Protein AF-A0A8C7YGX1-F1 (afdb_monomer_lite)

Foldseek 3Di:
DPDDDPPDFDPPDDPDDWDFDAQPFDCQQAVAADDVQLLVLLLVQQFCWAPPQAQQTASHSLNSQQFQADSVHRGGNDSHGYHLQNRLRRRPTLSVDLLRNVVDPVVLVSLVVSVLSVLSSCVVNVDDLVSQAQDNHPPQQHQQRFQPPDPPTDGLSVLSDHVVVVPDDDPVPDDPVPPDPDDDPPPCPVVVSVVVCVVPVPDGSVRVSSRSCNNGHD

Secondary structure (DSSP, 8-state):
-PPPPTT---------PPP--TT-S-TTT-SSSPPHHHHHHHHH---S--TT-STT-TT-HHHHHHTSS-TTT--SS-SS--HHHHHHHHT-SGGGSTTTGGGSTHHHHHHHHHHHHHHHHHHHH---GGGS--SSSSTT-STTSB-TT-SS--BGGGGSS-TTTTT---GGGS-GGG--SS---TTHHHHHHHHHHHHS--S-HHHHHHHHHHTT--

Radius of gyration: 17.6 Å; chains: 1; bounding box: 39×43×52 Å

Structure (mmCIF, N/CA/C/O backbone):
data_AF-A0A8C7YGX1-F1
#
_entry.id   AF-A0A8C7YGX1-F1
#
loop_
_atom_site.group_PDB
_atom_site.id
_atom_site.type_symbol
_atom_site.label_atom_id
_atom_site.label_alt_id
_atom_site.label_comp_id
_atom_site.label_asym_id
_atom_site.label_entity_id
_atom_site.label_seq_id
_atom_site.pdbx_PDB_ins_code
_atom_site.Cartn_x
_atom_site.Cartn_y
_atom_site.Cartn_z
_atom_site.occupancy
_atom_site.B_iso_or_equiv
_atom_site.auth_seq_id
_atom_site.auth_comp_id
_atom_site.auth_asym_id
_atom_site.auth_atom_id
_atom_site.pdbx_PDB_model_num
ATOM 1 N N . MET A 1 1 ? 9.086 -0.817 -21.446 1.00 53.34 1 MET A N 1
ATOM 2 C CA . MET A 1 1 ? 7.735 -1.326 -21.735 1.00 53.34 1 MET A CA 1
ATOM 3 C C . MET A 1 1 ? 7.185 -0.615 -22.951 1.00 53.34 1 MET A C 1
ATOM 5 O O . MET A 1 1 ? 7.053 0.605 -22.942 1.00 53.34 1 MET A O 1
ATOM 9 N N . THR A 1 2 ? 6.952 -1.366 -24.021 1.00 52.94 2 THR A N 1
ATOM 10 C CA . THR A 1 2 ? 6.188 -0.917 -25.187 1.00 52.94 2 THR A CA 1
ATOM 11 C C . THR A 1 2 ? 4.738 -0.708 -24.775 1.00 52.94 2 THR A C 1
ATOM 13 O O . THR A 1 2 ? 4.095 -1.628 -24.287 1.00 52.94 2 THR A O 1
ATOM 16 N N . GLN A 1 3 ? 4.225 0.507 -24.940 1.00 56.53 3 GLN A N 1
ATOM 17 C CA . GLN A 1 3 ? 2.840 0.815 -24.605 1.00 56.53 3 GLN A CA 1
ATOM 18 C C . GLN A 1 3 ? 1.916 0.161 -25.641 1.00 56.53 3 GLN A C 1
ATOM 20 O O . GLN A 1 3 ? 2.018 0.452 -26.834 1.00 56.53 3 GLN A O 1
ATOM 25 N N . LEU A 1 4 ? 1.052 -0.751 -25.192 1.00 61.22 4 LEU A N 1
ATOM 26 C CA . LEU A 1 4 ? 0.083 -1.414 -26.063 1.00 61.22 4 LEU A CA 1
ATOM 27 C C . LEU A 1 4 ? -0.968 -0.413 -26.579 1.00 61.22 4 LEU A C 1
ATOM 29 O O . LEU A 1 4 ? -1.259 0.580 -25.902 1.00 61.22 4 LEU A O 1
ATOM 33 N N . PRO A 1 5 ? -1.555 -0.649 -27.767 1.00 72.00 5 PRO A N 1
ATOM 34 C CA . PRO A 1 5 ? -2.653 0.166 -28.275 1.00 72.00 5 PRO A CA 1
ATOM 35 C C . PRO A 1 5 ? -3.845 0.201 -27.308 1.00 72.00 5 PRO A C 1
ATOM 37 O O . PRO A 1 5 ? -4.111 -0.758 -26.582 1.00 72.00 5 PRO A O 1
ATOM 40 N N . ILE A 1 6 ? -4.605 1.298 -27.335 1.00 69.75 6 ILE A N 1
ATOM 41 C CA . ILE A 1 6 ? -5.824 1.447 -26.528 1.00 69.75 6 ILE A CA 1
ATOM 42 C C . ILE A 1 6 ? -6.795 0.301 -26.847 1.00 69.75 6 ILE A C 1
ATOM 44 O O . ILE A 1 6 ? -7.091 0.037 -28.011 1.00 69.75 6 ILE A O 1
ATOM 48 N N . GLY A 1 7 ? -7.307 -0.355 -25.803 1.00 76.44 7 GLY A N 1
ATOM 49 C CA . GLY A 1 7 ? -8.249 -1.471 -25.925 1.00 76.44 7 GLY A CA 1
ATOM 50 C C . GLY A 1 7 ? -7.599 -2.846 -26.105 1.00 76.44 7 GLY A C 1
ATOM 51 O O . GLY A 1 7 ? -8.321 -3.828 -26.249 1.00 76.44 7 GLY A O 1
ATOM 52 N N . VAL A 1 8 ? -6.266 -2.936 -26.072 1.00 81.06 8 VAL A N 1
ATOM 53 C CA . VAL A 1 8 ? -5.529 -4.204 -26.130 1.00 81.06 8 VAL A CA 1
ATOM 54 C C . VAL A 1 8 ? -5.010 -4.557 -24.735 1.00 81.06 8 VAL A C 1
ATOM 56 O O . VAL A 1 8 ? -4.381 -3.739 -24.067 1.00 81.06 8 VAL A O 1
ATOM 59 N N . LEU A 1 9 ? -5.317 -5.773 -24.282 1.00 81.69 9 LEU A N 1
ATOM 60 C CA . LEU A 1 9 ? -4.805 -6.339 -23.030 1.00 81.69 9 LEU A CA 1
ATOM 61 C C . LEU A 1 9 ? -3.368 -6.838 -23.235 1.00 81.69 9 LEU A C 1
ATOM 63 O O . LEU A 1 9 ? -2.994 -7.116 -24.374 1.00 81.69 9 LEU A O 1
ATOM 67 N N . CYS A 1 10 ? -2.584 -6.978 -22.158 1.00 79.50 10 CYS A N 1
ATOM 68 C CA . CYS A 1 10 ? -1.254 -7.575 -22.285 1.00 79.50 10 CYS A CA 1
ATOM 69 C C . CYS A 1 10 ? -1.339 -8.951 -22.946 1.00 79.50 10 CYS A C 1
ATOM 71 O O . CYS A 1 10 ? -2.159 -9.787 -22.565 1.00 79.50 10 CYS A O 1
ATOM 73 N N . ASP A 1 11 ? -0.515 -9.136 -23.974 1.00 82.44 11 ASP A N 1
ATOM 74 C CA . ASP A 1 11 ? -0.496 -10.302 -24.845 1.00 82.44 11 ASP A CA 1
ATOM 75 C C . ASP A 1 11 ? 0.626 -11.281 -24.492 1.00 82.44 11 ASP A C 1
ATOM 77 O O . ASP A 1 11 ? 0.952 -12.142 -25.313 1.00 82.44 11 ASP A O 1
ATOM 81 N N . ALA A 1 12 ? 1.188 -11.161 -23.281 1.00 82.06 12 ALA A N 1
ATOM 82 C CA . ALA A 1 12 ? 2.183 -12.078 -22.734 1.00 82.06 12 ALA A CA 1
ATOM 83 C C . ALA A 1 12 ? 3.528 -12.081 -23.493 1.00 82.06 12 ALA A C 1
ATOM 85 O O . ALA A 1 12 ? 4.371 -12.954 -23.282 1.00 82.06 12 ALA A O 1
ATOM 86 N N . ARG A 1 13 ? 3.753 -11.126 -24.404 1.00 85.69 13 ARG A N 1
ATOM 87 C CA . ARG A 1 13 ? 5.015 -11.030 -25.144 1.00 85.69 13 ARG A CA 1
ATOM 88 C C . ARG A 1 13 ? 6.124 -10.453 -24.277 1.00 85.69 13 ARG A C 1
ATOM 90 O O . ARG A 1 13 ? 5.889 -9.663 -23.372 1.00 85.69 13 ARG A O 1
ATOM 97 N N . GLU A 1 14 ? 7.356 -10.840 -24.594 1.00 85.56 14 GLU A N 1
ATOM 98 C CA . GLU A 1 14 ? 8.536 -10.370 -23.874 1.00 85.56 14 GLU A CA 1
ATOM 99 C C . GLU A 1 14 ? 8.664 -8.838 -23.952 1.00 85.56 14 GLU A C 1
ATOM 101 O O . GLU A 1 14 ? 8.736 -8.253 -25.034 1.00 85.56 14 GLU A O 1
ATOM 106 N N . GLU A 1 15 ? 8.729 -8.188 -22.789 1.00 83.12 15 GLU A N 1
ATOM 107 C CA . GLU A 1 15 ? 8.771 -6.724 -22.665 1.00 83.12 15 GLU A CA 1
ATOM 108 C C . GLU A 1 15 ? 10.198 -6.148 -22.567 1.00 83.12 15 GLU A C 1
ATOM 110 O O . GLU A 1 15 ? 10.389 -4.933 -22.408 1.00 83.12 15 GLU A O 1
ATOM 115 N N . GLY A 1 16 ? 11.204 -7.022 -22.664 1.00 89.25 16 GLY A N 1
ATOM 116 C CA . GLY A 1 16 ? 12.619 -6.721 -22.475 1.00 89.25 16 GLY A CA 1
ATOM 117 C C . GLY A 1 16 ? 13.109 -6.915 -21.032 1.00 89.25 16 GLY A C 1
ATOM 118 O O . GLY A 1 16 ? 12.368 -7.366 -20.158 1.00 89.25 16 GLY A O 1
ATOM 119 N N . PRO A 1 17 ? 14.387 -6.594 -20.756 1.00 94.25 17 PRO A N 1
ATOM 120 C CA . PRO A 1 17 ? 14.997 -6.864 -19.460 1.00 94.25 17 PRO A CA 1
ATOM 121 C C . PRO A 1 17 ? 14.510 -5.906 -18.367 1.00 94.25 17 PRO A C 1
ATOM 123 O O . PRO A 1 17 ? 14.282 -4.716 -18.614 1.00 94.25 17 PRO A O 1
ATOM 126 N N . VAL A 1 18 ? 14.465 -6.411 -17.129 1.00 94.69 18 VAL A N 1
ATOM 127 C CA . VAL A 1 18 ? 14.215 -5.619 -15.915 1.00 94.69 18 VAL A CA 1
ATOM 128 C C . VAL A 1 18 ? 15.212 -4.464 -15.818 1.00 94.69 18 VAL A C 1
ATOM 130 O O . VAL A 1 18 ? 16.425 -4.659 -15.903 1.00 94.69 18 VAL A O 1
ATOM 133 N N . GLN A 1 19 ? 14.694 -3.256 -15.604 1.00 96.00 19 GLN A N 1
ATOM 134 C CA . GLN A 1 19 ? 15.489 -2.040 -15.441 1.00 96.00 19 GLN A CA 1
ATOM 135 C C . GLN A 1 19 ? 15.585 -1.674 -13.962 1.00 96.00 19 GLN A C 1
ATOM 137 O O . GLN A 1 19 ? 14.576 -1.694 -13.256 1.00 96.00 19 GLN A O 1
ATOM 142 N N . ARG A 1 20 ? 16.777 -1.294 -13.493 1.00 96.44 20 ARG A N 1
ATOM 143 C CA . ARG A 1 20 ? 17.017 -0.830 -12.117 1.00 96.44 20 ARG A CA 1
ATOM 144 C C . ARG A 1 20 ? 18.095 0.245 -12.102 1.00 96.44 20 ARG A C 1
ATOM 146 O O . ARG A 1 20 ? 19.144 0.067 -12.718 1.00 96.44 20 ARG A O 1
ATOM 153 N N . ASN A 1 21 ? 17.879 1.308 -11.336 1.00 97.62 21 ASN A N 1
ATOM 154 C CA . ASN A 1 21 ? 18.909 2.301 -11.035 1.00 97.62 21 ASN A CA 1
ATOM 155 C C . ASN A 1 21 ? 18.713 2.900 -9.625 1.00 97.62 21 ASN A C 1
ATOM 157 O O . ASN A 1 21 ? 18.440 4.101 -9.486 1.00 97.62 21 ASN A O 1
ATOM 161 N N . PRO A 1 22 ? 18.793 2.068 -8.566 1.00 97.00 22 PRO A N 1
ATOM 162 C CA . PRO A 1 22 ? 18.376 2.464 -7.229 1.00 97.00 22 PRO A CA 1
ATOM 163 C C . PRO A 1 22 ? 19.179 3.656 -6.707 1.00 97.00 22 PRO A C 1
ATOM 165 O O . PRO A 1 22 ? 20.401 3.707 -6.830 1.00 97.00 22 PRO A O 1
ATOM 168 N N . GLY A 1 23 ? 18.491 4.625 -6.107 1.00 95.81 23 GLY A N 1
ATOM 169 C CA . GLY A 1 23 ? 19.123 5.835 -5.569 1.00 95.81 23 GLY A CA 1
ATOM 170 C C . GLY A 1 23 ? 19.311 6.975 -6.576 1.00 95.81 23 GLY A C 1
ATOM 171 O O . GLY A 1 23 ? 19.536 8.108 -6.145 1.00 95.81 23 GLY A O 1
ATOM 172 N N . ASN A 1 24 ? 19.119 6.722 -7.877 1.00 97.44 24 ASN A N 1
ATOM 173 C CA . ASN A 1 24 ? 19.088 7.749 -8.928 1.00 97.44 24 ASN A CA 1
ATOM 174 C C . ASN A 1 24 ? 17.652 8.170 -9.309 1.00 97.44 24 ASN A C 1
ATOM 176 O O . ASN A 1 24 ? 17.349 8.460 -10.462 1.00 97.44 24 ASN A O 1
ATOM 180 N N . HIS A 1 25 ? 16.739 8.143 -8.344 1.00 96.31 25 HIS A N 1
ATOM 181 C CA . HIS A 1 25 ? 15.335 8.506 -8.520 1.00 96.31 25 HIS A CA 1
ATOM 182 C C . HIS A 1 25 ? 15.123 10.026 -8.535 1.00 96.31 25 HIS A C 1
ATOM 184 O O . HIS A 1 25 ? 15.989 10.804 -8.125 1.00 96.31 25 HIS A O 1
ATOM 190 N N . ASN A 1 26 ? 13.931 10.464 -8.953 1.00 95.62 26 ASN A N 1
ATOM 191 C CA . ASN A 1 26 ? 13.541 11.869 -8.865 1.00 95.62 26 ASN A CA 1
ATOM 192 C C . ASN A 1 26 ? 13.390 12.302 -7.396 1.00 95.62 26 ASN A C 1
ATOM 194 O O . ASN A 1 26 ? 12.368 12.040 -6.757 1.00 95.62 26 ASN A O 1
ATOM 198 N N . ARG A 1 27 ? 14.397 13.021 -6.886 1.00 96.19 27 ARG A N 1
ATOM 199 C CA . ARG A 1 27 ? 14.446 13.478 -5.490 1.00 96.19 27 ARG A CA 1
ATOM 200 C C . ARG A 1 27 ? 13.392 14.520 -5.111 1.00 96.19 27 ARG A C 1
ATOM 202 O O . ARG A 1 27 ? 13.168 14.758 -3.927 1.00 96.19 27 ARG A O 1
ATOM 209 N N . ASN A 1 28 ? 12.731 15.126 -6.099 1.00 95.88 28 ASN A N 1
ATOM 210 C CA . ASN A 1 28 ? 11.608 16.027 -5.849 1.00 95.88 28 ASN A CA 1
ATOM 211 C C . ASN A 1 28 ? 10.337 15.254 -5.479 1.00 95.88 28 ASN A C 1
ATOM 213 O O . ASN A 1 28 ? 9.539 15.764 -4.698 1.00 95.88 28 ASN A O 1
ATOM 217 N N . LEU A 1 29 ? 10.173 14.033 -6.006 1.00 94.44 29 LEU A N 1
ATOM 218 C CA . LEU A 1 29 ? 9.045 13.153 -5.686 1.00 94.44 29 LEU A CA 1
ATOM 219 C C . LEU A 1 29 ? 9.303 12.344 -4.415 1.00 94.44 29 LEU A C 1
ATOM 221 O O . LEU A 1 29 ? 8.412 12.219 -3.583 1.00 94.44 29 LEU A O 1
ATOM 225 N N . VAL A 1 30 ? 10.519 11.817 -4.254 1.00 96.25 30 VAL A N 1
ATOM 226 C CA . VAL A 1 30 ? 10.915 10.988 -3.108 1.00 96.25 30 VAL A CA 1
ATOM 227 C C . VAL A 1 30 ? 12.247 11.480 -2.584 1.00 96.25 30 VAL A C 1
ATOM 229 O O . VAL A 1 30 ? 13.242 11.424 -3.290 1.00 96.25 30 VAL A O 1
ATOM 232 N N . ALA A 1 31 ? 12.296 11.952 -1.342 1.00 93.69 31 ALA A N 1
ATOM 233 C CA . ALA A 1 31 ? 13.540 12.488 -0.791 1.00 93.69 31 ALA A CA 1
ATOM 234 C C . ALA A 1 31 ? 14.573 11.386 -0.479 1.00 93.69 31 ALA A C 1
ATOM 236 O O . ALA A 1 31 ? 15.776 11.582 -0.658 1.00 93.69 31 ALA A O 1
ATOM 237 N N . ARG A 1 32 ? 14.093 10.252 0.043 1.00 94.56 32 ARG A N 1
ATOM 238 C CA . ARG A 1 32 ? 14.862 9.074 0.467 1.00 94.56 32 ARG A CA 1
ATOM 239 C C . ARG A 1 32 ? 13.906 7.903 0.708 1.00 94.56 32 ARG A C 1
ATOM 241 O O . ARG A 1 32 ? 12.694 8.098 0.745 1.00 94.56 32 ARG A O 1
ATOM 248 N N . ILE A 1 33 ? 14.456 6.712 0.934 1.00 95.00 33 ILE A N 1
ATOM 249 C CA . ILE A 1 33 ? 13.677 5.588 1.465 1.00 95.00 33 ILE A CA 1
ATOM 250 C C . ILE A 1 33 ? 13.131 5.900 2.878 1.00 95.00 33 ILE A C 1
ATOM 252 O O . ILE A 1 33 ? 13.723 6.734 3.585 1.00 95.00 33 ILE A O 1
ATOM 256 N N . PRO A 1 34 ? 12.025 5.251 3.295 1.00 95.50 34 PRO A N 1
ATOM 257 C CA . PRO A 1 34 ? 11.412 5.483 4.601 1.00 95.50 34 PRO A CA 1
ATOM 258 C C . PRO A 1 34 ? 12.348 5.155 5.771 1.00 95.50 34 PRO A C 1
ATOM 260 O O . PRO A 1 34 ? 13.174 4.245 5.699 1.00 95.50 34 PRO A O 1
ATOM 263 N N . THR A 1 35 ? 12.205 5.895 6.865 1.00 97.69 35 THR A N 1
ATOM 264 C CA . THR A 1 35 ? 12.869 5.641 8.153 1.00 97.69 35 THR A CA 1
ATOM 265 C C . THR A 1 35 ? 11.974 4.832 9.084 1.00 97.69 35 THR A C 1
ATOM 267 O O . THR A 1 35 ? 10.752 4.847 8.958 1.00 97.69 35 THR A O 1
ATOM 270 N N . SER A 1 36 ? 12.566 4.211 10.105 1.00 97.00 36 SER A N 1
ATOM 271 C CA . SER A 1 36 ? 11.804 3.540 11.164 1.00 97.00 36 SER A CA 1
ATOM 272 C C . SER A 1 36 ? 10.845 4.479 11.906 1.00 97.00 36 SER A C 1
ATOM 274 O O . SER A 1 36 ? 9.793 4.036 12.343 1.00 97.00 36 SER A O 1
ATOM 276 N N . ALA A 1 37 ? 11.164 5.774 12.021 1.00 98.25 37 ALA A N 1
ATOM 277 C CA . ALA A 1 37 ? 10.267 6.750 12.643 1.00 98.25 37 ALA A CA 1
ATOM 278 C C . ALA A 1 37 ? 9.003 7.001 11.803 1.00 98.25 37 ALA A C 1
ATOM 280 O O . ALA A 1 37 ? 7.917 7.123 12.357 1.00 98.25 37 ALA A O 1
ATOM 281 N N . GLU A 1 38 ? 9.131 7.025 10.474 1.00 98.25 38 GLU A N 1
ATOM 282 C CA . GLU A 1 38 ? 7.989 7.144 9.553 1.00 98.25 38 GLU A CA 1
ATOM 283 C C . GLU A 1 38 ? 7.126 5.871 9.572 1.00 98.25 38 GLU A C 1
ATOM 285 O O . GLU A 1 38 ? 5.898 5.954 9.542 1.00 98.25 38 GLU A O 1
ATOM 290 N N . VAL A 1 39 ? 7.752 4.693 9.711 1.00 97.75 39 VAL A N 1
ATOM 291 C CA . VAL A 1 39 ? 7.035 3.426 9.940 1.00 97.75 39 VAL A CA 1
ATOM 292 C C . VAL A 1 39 ? 6.260 3.468 11.258 1.00 97.75 39 VAL A C 1
ATOM 294 O O . VAL A 1 39 ? 5.067 3.176 11.264 1.00 97.75 39 VAL A O 1
ATOM 297 N N . GLU A 1 40 ? 6.891 3.882 12.360 1.00 98.38 40 GLU A N 1
ATOM 298 C CA . GLU A 1 40 ? 6.214 3.962 13.660 1.00 98.38 40 GLU A CA 1
ATOM 299 C C . GLU A 1 40 ? 5.095 5.003 13.695 1.00 98.38 40 GLU A C 1
ATOM 301 O O . GLU A 1 40 ? 4.036 4.734 14.264 1.00 98.38 40 GLU A O 1
ATOM 306 N N . PHE A 1 41 ? 5.281 6.162 13.055 1.00 98.62 41 PHE A N 1
ATOM 307 C CA . PHE A 1 41 ? 4.205 7.138 12.904 1.00 98.62 41 PHE A CA 1
ATOM 308 C C . PHE A 1 41 ? 3.022 6.530 12.153 1.00 98.62 41 PHE A C 1
ATOM 310 O O . PHE A 1 41 ? 1.891 6.605 12.628 1.00 98.62 41 PHE A O 1
ATOM 317 N N . THR A 1 42 ? 3.279 5.876 11.018 1.00 98.12 42 THR A N 1
ATOM 318 C CA . THR A 1 42 ? 2.229 5.232 10.221 1.00 98.12 42 THR A CA 1
ATOM 319 C C . THR A 1 42 ? 1.467 4.209 11.062 1.00 98.12 42 THR A C 1
ATOM 321 O O . THR A 1 42 ? 0.245 4.273 11.145 1.00 98.12 42 THR A O 1
ATOM 324 N N . LEU A 1 43 ? 2.177 3.336 11.784 1.00 98.31 43 LEU A N 1
ATOM 325 C CA . LEU A 1 43 ? 1.579 2.349 12.690 1.00 98.31 43 LEU A CA 1
ATOM 326 C C . LEU A 1 43 ? 0.775 2.971 13.842 1.00 98.31 43 LEU A C 1
ATOM 328 O O . LEU A 1 43 ? -0.045 2.283 14.447 1.00 98.31 43 LEU A O 1
ATOM 332 N N . SER A 1 44 ? 1.010 4.237 14.194 1.00 98.38 44 SER A N 1
ATOM 333 C CA . SER A 1 44 ? 0.272 4.921 15.262 1.00 98.38 44 SER A CA 1
ATOM 334 C C . SER A 1 44 ? -1.130 5.385 14.848 1.00 98.38 44 SER A C 1
ATOM 336 O O . SER A 1 44 ? -1.958 5.642 15.721 1.00 98.38 44 SER A O 1
ATOM 338 N N . LEU A 1 45 ? -1.418 5.465 13.543 1.00 98.06 45 LEU A N 1
ATOM 339 C CA . LEU A 1 45 ? -2.714 5.905 13.025 1.00 98.06 45 LEU A CA 1
ATOM 340 C C . LEU A 1 45 ? -3.799 4.861 13.352 1.00 98.06 45 LEU A C 1
ATOM 342 O O . LEU A 1 45 ? -3.660 3.717 12.931 1.00 98.06 45 LEU A O 1
ATOM 346 N N . PRO A 1 46 ? -4.874 5.209 14.085 1.00 96.88 46 PRO A N 1
ATOM 347 C CA . PRO A 1 46 ? -5.831 4.220 14.598 1.00 96.88 46 PRO A CA 1
ATOM 348 C C . PRO A 1 46 ? -6.923 3.821 13.600 1.00 96.88 46 PRO A C 1
ATOM 350 O O . PRO A 1 46 ? -7.579 2.798 13.775 1.00 96.88 46 PRO A O 1
ATOM 353 N N . ASN A 1 47 ? -7.156 4.631 12.567 1.00 96.00 47 ASN A N 1
ATOM 354 C CA . ASN A 1 47 ? -8.173 4.355 11.559 1.00 96.00 47 ASN A CA 1
ATOM 355 C C . ASN A 1 47 ? -7.517 3.678 10.361 1.00 96.00 47 ASN A C 1
ATOM 357 O O . ASN A 1 47 ? -6.554 4.225 9.818 1.00 96.00 47 ASN A O 1
ATOM 361 N N . TYR A 1 48 ? -8.059 2.529 9.940 1.00 93.94 48 TYR A N 1
ATOM 362 C CA . TYR A 1 48 ? -7.607 1.848 8.724 1.00 93.94 48 TYR A CA 1
ATOM 363 C C . TYR A 1 48 ? -7.632 2.812 7.540 1.00 93.94 48 TYR A C 1
ATOM 365 O O . TYR A 1 48 ? -6.612 3.028 6.893 1.00 93.94 48 TYR A O 1
ATOM 373 N N . ASP A 1 49 ? -8.778 3.454 7.327 1.00 93.62 49 ASP A N 1
ATOM 374 C CA . ASP A 1 49 ? -8.948 4.513 6.349 1.00 93.62 49 ASP A CA 1
ATOM 375 C C . ASP A 1 49 ? -9.885 5.605 6.880 1.00 93.62 49 ASP A C 1
ATOM 377 O O . ASP A 1 49 ? -10.516 5.452 7.929 1.00 93.62 49 ASP A O 1
ATOM 381 N N . THR A 1 50 ? -9.968 6.721 6.166 1.00 92.75 50 THR A N 1
ATOM 382 C CA . THR A 1 50 ? -10.857 7.842 6.464 1.00 92.75 50 THR A CA 1
ATOM 383 C C . THR A 1 50 ? -11.466 8.382 5.177 1.00 92.75 50 THR A C 1
ATOM 385 O O . THR A 1 50 ? -10.922 8.204 4.091 1.00 92.75 50 THR A O 1
ATOM 388 N N . GLU A 1 51 ? -12.614 9.047 5.281 1.00 91.12 51 GLU A N 1
ATOM 389 C CA . GLU A 1 51 ? -13.252 9.701 4.135 1.00 91.12 51 GLU A CA 1
ATOM 390 C C . GLU A 1 51 ? -12.295 10.716 3.464 1.00 91.12 51 GLU A C 1
ATOM 392 O O . GLU A 1 51 ? -11.597 11.456 4.169 1.00 91.12 51 GLU A O 1
ATOM 397 N N . PRO A 1 52 ? -12.259 10.793 2.118 1.00 91.12 52 PRO A N 1
ATOM 398 C CA . PRO A 1 52 ? -13.131 10.102 1.158 1.00 91.12 52 PRO A CA 1
ATOM 399 C C . PRO A 1 52 ? -12.577 8.750 0.653 1.00 91.12 52 PRO A C 1
ATOM 401 O O . PRO A 1 52 ? -12.949 8.299 -0.427 1.00 91.12 52 PRO A O 1
ATOM 404 N N . MET A 1 53 ? -11.669 8.112 1.405 1.00 86.88 53 MET A N 1
ATOM 405 C CA . MET A 1 53 ? -11.056 6.810 1.082 1.00 86.88 53 MET A CA 1
ATOM 406 C C . MET A 1 53 ? -10.279 6.828 -0.240 1.00 86.88 53 MET A C 1
ATOM 408 O O . MET A 1 53 ? -10.259 5.863 -0.999 1.00 86.88 53 MET A O 1
ATOM 412 N N . ASP A 1 54 ? -9.640 7.962 -0.519 1.00 85.12 54 ASP A N 1
ATOM 413 C CA . ASP A 1 54 ? -8.720 8.142 -1.634 1.00 85.12 54 ASP A CA 1
ATOM 414 C C . ASP A 1 54 ? -7.395 8.746 -1.138 1.00 85.12 54 ASP A C 1
ATOM 416 O O . ASP A 1 54 ? -7.139 8.859 0.068 1.00 85.12 54 ASP A O 1
ATOM 420 N N . ARG A 1 55 ? -6.538 9.169 -2.071 1.00 88.19 55 ARG A N 1
ATOM 421 C CA . ARG A 1 55 ? -5.244 9.798 -1.768 1.00 88.19 55 ARG A CA 1
ATOM 422 C C . ARG A 1 55 ? -5.322 11.066 -0.905 1.00 88.19 55 ARG A C 1
ATOM 424 O O . ARG A 1 55 ? -4.304 11.514 -0.376 1.00 88.19 55 ARG A O 1
ATOM 431 N N . THR A 1 56 ? -6.492 11.690 -0.797 1.00 91.56 56 THR A N 1
ATOM 432 C CA . THR A 1 56 ? -6.734 12.916 -0.024 1.00 91.56 56 THR A CA 1
ATOM 433 C C . THR A 1 56 ? -7.122 12.641 1.431 1.00 91.56 56 THR A C 1
ATOM 435 O O . THR A 1 56 ? -7.124 13.574 2.234 1.00 91.56 56 THR A O 1
ATOM 438 N N . ALA A 1 57 ? -7.380 11.377 1.785 1.00 88.75 57 ALA A N 1
ATOM 439 C CA . ALA A 1 57 ? -7.768 10.950 3.124 1.00 88.75 57 ALA A CA 1
ATOM 440 C C . ALA A 1 57 ? -6.723 11.344 4.186 1.00 88.75 57 ALA A C 1
ATOM 442 O O . ALA A 1 57 ? -5.539 11.003 4.083 1.00 88.75 57 ALA A O 1
ATOM 443 N N . ASN A 1 58 ? -7.172 12.061 5.219 1.00 98.06 58 ASN A N 1
ATOM 444 C CA . ASN A 1 58 ? -6.341 12.512 6.338 1.00 98.06 58 ASN A CA 1
ATOM 445 C C . ASN A 1 58 ? -6.413 11.525 7.502 1.00 98.06 58 ASN A C 1
ATOM 447 O O . ASN A 1 58 ? -7.483 11.014 7.817 1.00 98.06 58 ASN A O 1
ATOM 451 N N . MET A 1 59 ? -5.306 11.332 8.213 1.00 97.88 59 MET A N 1
ATOM 452 C CA . MET A 1 59 ? -5.200 10.422 9.358 1.00 97.88 59 MET A CA 1
ATOM 453 C C . MET A 1 59 ? -5.619 8.981 9.012 1.00 97.88 59 MET A C 1
ATOM 455 O O . MET A 1 59 ? -6.179 8.275 9.851 1.00 97.88 59 MET A O 1
ATOM 459 N N . SER A 1 60 ? -5.359 8.569 7.768 1.00 95.94 60 SER A N 1
ATOM 460 C CA . SER A 1 60 ? -5.652 7.242 7.227 1.00 95.94 60 SER A CA 1
ATOM 461 C C . SER A 1 60 ? -4.386 6.392 7.237 1.00 95.94 60 SER A C 1
ATOM 463 O O . SER A 1 60 ? -3.407 6.729 6.568 1.00 95.94 60 SER A O 1
ATOM 465 N N . PHE A 1 61 ? -4.399 5.289 7.992 1.00 96.81 61 PHE A N 1
ATOM 466 C CA . PHE A 1 61 ? -3.292 4.333 8.011 1.00 96.81 61 PHE A CA 1
ATOM 467 C C . PHE A 1 61 ? -2.978 3.826 6.599 1.00 96.81 61 PHE A C 1
ATOM 469 O O . PHE A 1 61 ? -1.822 3.860 6.173 1.00 96.81 61 PHE A O 1
ATOM 476 N N . ARG A 1 62 ? -4.017 3.419 5.862 1.00 95.50 62 ARG A N 1
ATOM 477 C CA . ARG A 1 62 ? -3.945 2.930 4.487 1.00 95.50 62 ARG A CA 1
ATOM 478 C C . ARG A 1 62 ? -3.297 3.983 3.589 1.00 95.50 62 ARG A C 1
ATOM 480 O O . ARG A 1 62 ? -2.277 3.708 2.973 1.00 95.50 62 ARG A O 1
ATOM 487 N N . ASN A 1 63 ? -3.770 5.227 3.615 1.00 93.88 63 ASN A N 1
ATOM 488 C CA . ASN A 1 63 ? -3.219 6.291 2.770 1.00 93.88 63 ASN A CA 1
ATOM 489 C C . ASN A 1 63 ? -1.767 6.659 3.092 1.00 93.88 63 ASN A C 1
ATOM 491 O O . ASN A 1 63 ? -0.963 6.946 2.200 1.00 93.88 63 ASN A O 1
ATOM 495 N N . THR A 1 64 ? -1.411 6.670 4.375 1.00 97.12 64 THR A N 1
ATOM 496 C CA . THR A 1 64 ? -0.042 6.967 4.795 1.00 97.12 64 THR A CA 1
ATOM 497 C C . THR A 1 64 ? 0.905 5.817 4.450 1.00 97.12 64 THR A C 1
ATOM 499 O O . THR A 1 64 ? 1.975 6.078 3.899 1.00 97.12 64 THR A O 1
ATOM 502 N N . LEU A 1 65 ? 0.520 4.557 4.693 1.00 97.06 65 LEU A N 1
ATOM 503 C CA . LEU A 1 65 ? 1.334 3.387 4.341 1.00 97.06 65 LEU A CA 1
ATOM 504 C C . LEU A 1 65 ? 1.510 3.246 2.823 1.00 97.06 65 LEU A C 1
ATOM 506 O O . LEU A 1 65 ? 2.597 2.890 2.366 1.00 97.06 65 LEU A O 1
ATOM 510 N N . GLU A 1 66 ? 0.489 3.608 2.050 1.00 91.31 66 GLU A N 1
ATOM 511 C CA . GLU A 1 66 ? 0.542 3.670 0.591 1.00 91.31 66 GLU A CA 1
ATOM 512 C C . GLU A 1 66 ? 1.654 4.579 0.071 1.00 91.31 66 GLU A C 1
ATOM 514 O O . GLU A 1 66 ? 2.336 4.276 -0.914 1.00 91.31 66 GLU A O 1
ATOM 519 N N . GLY A 1 67 ? 1.835 5.703 0.767 1.00 93.19 67 GLY A N 1
ATOM 520 C CA . GLY A 1 67 ? 2.781 6.747 0.421 1.00 93.19 67 GLY A CA 1
ATOM 521 C C . GLY A 1 67 ? 2.164 8.029 -0.129 1.00 93.19 67 GLY A C 1
ATOM 522 O O . GLY A 1 67 ? 2.930 8.895 -0.547 1.00 93.19 67 GLY A O 1
ATOM 523 N N . PHE A 1 68 ? 0.836 8.186 -0.129 1.00 92.38 68 PHE A N 1
ATOM 524 C CA . PHE A 1 68 ? 0.174 9.446 -0.508 1.00 92.38 68 PHE A CA 1
ATOM 525 C C . PHE A 1 68 ? -0.168 10.339 0.691 1.00 92.38 68 PHE A C 1
ATOM 527 O O . PHE A 1 68 ? -0.316 11.553 0.530 1.00 92.38 68 PHE A O 1
ATOM 534 N N . GLY A 1 69 ? -0.264 9.757 1.887 1.00 94.19 69 GLY A N 1
ATOM 535 C CA . GLY A 1 69 ? -0.273 10.490 3.148 1.00 94.19 69 GLY A CA 1
ATOM 536 C C . GLY A 1 69 ? 1.143 10.818 3.626 1.00 94.19 69 GLY A C 1
ATOM 537 O O . GLY A 1 69 ? 2.084 10.057 3.406 1.00 94.19 69 GLY A O 1
ATOM 538 N N . ASP A 1 70 ? 1.299 11.948 4.307 1.00 97.19 70 ASP A N 1
ATOM 539 C CA . ASP A 1 70 ? 2.555 12.355 4.933 1.00 97.19 70 ASP A CA 1
ATOM 540 C C . ASP A 1 70 ? 2.795 11.539 6.223 1.00 97.19 70 ASP A C 1
ATOM 542 O O . ASP A 1 70 ? 2.015 11.657 7.172 1.00 97.19 70 ASP A O 1
ATOM 546 N N . PRO A 1 71 ? 3.870 10.732 6.312 1.00 96.12 71 PRO A N 1
ATOM 547 C CA . PRO A 1 71 ? 4.167 9.897 7.475 1.00 96.12 71 PRO A CA 1
ATOM 548 C C . PRO A 1 71 ? 4.782 10.667 8.660 1.00 96.12 71 PRO A C 1
ATOM 550 O O . PRO A 1 71 ? 5.414 10.065 9.524 1.00 96.12 71 PRO A O 1
ATOM 553 N N . GLN A 1 72 ? 4.645 11.992 8.700 1.00 96.56 72 GLN A N 1
ATOM 554 C CA . GLN A 1 72 ? 4.980 12.835 9.854 1.00 96.56 72 GLN A CA 1
ATOM 555 C C . GLN A 1 72 ? 3.768 13.611 10.374 1.00 96.56 72 GLN A C 1
ATOM 557 O O . GLN A 1 72 ? 3.722 13.960 11.553 1.00 96.56 72 GLN A O 1
ATOM 562 N N . THR A 1 73 ? 2.799 13.904 9.503 1.00 97.69 73 THR A N 1
ATOM 563 C CA . THR A 1 73 ? 1.623 14.722 9.843 1.00 97.69 73 THR A CA 1
ATOM 564 C C . THR A 1 73 ? 0.302 13.970 9.715 1.00 97.69 73 THR A C 1
ATOM 566 O O . THR A 1 73 ? -0.688 14.384 10.310 1.00 97.69 73 THR A O 1
ATOM 569 N N . GLY A 1 74 ? 0.272 12.868 8.961 1.00 96.81 74 GLY A N 1
ATOM 570 C CA . GLY A 1 74 ? -0.933 12.103 8.647 1.00 96.81 74 GLY A CA 1
ATOM 571 C C . GLY A 1 74 ? -1.826 12.774 7.603 1.00 96.81 74 GLY A C 1
ATOM 572 O O . GLY A 1 74 ? -2.886 12.242 7.288 1.00 96.81 74 GLY A O 1
ATOM 573 N N . LEU A 1 75 ? -1.437 13.929 7.058 1.00 98.06 75 LEU A N 1
ATOM 574 C CA . LEU A 1 75 ? -2.231 14.623 6.047 1.00 98.06 75 LEU A CA 1
ATOM 575 C C . LEU A 1 75 ? -2.135 13.908 4.695 1.00 98.06 75 LEU A C 1
ATOM 577 O O . LEU A 1 75 ? -1.046 13.538 4.256 1.00 98.06 75 LEU A O 1
ATOM 581 N N . GLY A 1 76 ? -3.277 13.731 4.034 1.00 95.19 76 GLY A N 1
ATOM 582 C CA . GLY A 1 76 ? -3.363 13.232 2.666 1.00 95.19 76 GLY A CA 1
ATOM 583 C C . GLY A 1 76 ? -2.880 14.265 1.645 1.00 95.19 76 GLY A C 1
ATOM 584 O O . GLY A 1 76 ? -2.512 15.391 1.980 1.00 95.19 76 GLY A O 1
ATOM 585 N N . SER A 1 77 ? -2.917 13.900 0.362 1.00 92.38 77 SER A N 1
ATOM 586 C CA . SER A 1 77 ? -2.440 14.744 -0.747 1.00 92.38 77 SER A CA 1
ATOM 587 C C . SER A 1 77 ? -1.003 15.246 -0.566 1.00 92.38 77 SER A C 1
ATOM 589 O O . SER A 1 77 ? -0.684 16.382 -0.931 1.00 92.38 77 SER A O 1
ATOM 591 N N . SER A 1 78 ? -0.128 14.413 0.001 1.00 93.38 78 SER A N 1
ATOM 592 C CA . SER A 1 78 ? 1.273 14.770 0.187 1.00 93.38 78 SER A CA 1
ATOM 593 C C . SER A 1 78 ? 1.916 15.158 -1.148 1.00 93.38 78 SER A C 1
ATOM 595 O O . SER A 1 78 ? 1.753 14.494 -2.173 1.00 93.38 78 SER A O 1
ATOM 597 N N . SER A 1 79 ? 2.697 16.240 -1.128 1.00 92.94 79 SER A N 1
ATOM 598 C CA . SER A 1 79 ? 3.480 16.688 -2.290 1.00 92.94 79 SER A CA 1
ATOM 599 C C . SER A 1 79 ? 4.641 15.748 -2.636 1.00 92.94 79 SER A C 1
ATOM 601 O O . SER A 1 79 ? 5.225 15.852 -3.715 1.00 92.94 79 SER A O 1
ATOM 603 N N . ARG A 1 80 ? 4.983 14.837 -1.718 1.00 94.75 80 ARG A N 1
ATOM 604 C CA . ARG A 1 80 ? 6.028 13.823 -1.863 1.00 94.75 80 ARG A CA 1
ATOM 605 C C . ARG A 1 80 ? 5.480 12.442 -1.555 1.00 94.75 80 ARG A C 1
ATOM 607 O O . ARG A 1 80 ? 4.621 12.292 -0.692 1.00 94.75 80 ARG A O 1
ATOM 614 N N . LEU A 1 81 ? 6.042 11.441 -2.214 1.00 93.12 81 LEU A N 1
ATOM 615 C CA . LEU A 1 81 ? 5.691 10.049 -1.987 1.00 93.12 81 LEU A CA 1
ATOM 616 C C . LEU A 1 81 ? 6.502 9.482 -0.816 1.00 93.12 81 LEU A C 1
ATOM 618 O O . LEU A 1 81 ? 7.724 9.651 -0.750 1.00 93.12 81 LEU A O 1
ATOM 622 N N . GLY A 1 82 ? 5.804 8.828 0.109 1.00 93.56 82 GLY A N 1
ATOM 623 C CA . GLY A 1 82 ? 6.365 8.167 1.288 1.00 93.56 82 GLY A CA 1
ATOM 624 C C . GLY A 1 82 ? 6.263 6.643 1.217 1.00 93.56 82 GLY A C 1
ATOM 625 O O . GLY A 1 82 ? 5.843 6.085 0.208 1.00 93.56 82 GLY A O 1
ATOM 626 N N . MET A 1 83 ? 6.651 5.979 2.305 1.00 95.62 83 MET A N 1
ATOM 627 C CA . MET A 1 83 ? 6.322 4.576 2.601 1.00 95.62 83 MET A CA 1
ATOM 628 C C . MET A 1 83 ? 6.453 3.610 1.401 1.00 95.62 83 MET A C 1
ATOM 630 O O . MET A 1 83 ? 7.559 3.458 0.872 1.00 95.62 83 MET A O 1
ATOM 634 N N . HIS A 1 84 ? 5.372 2.942 0.982 1.00 94.56 84 HIS A N 1
ATOM 635 C CA . HIS A 1 84 ? 5.360 2.005 -0.147 1.00 94.56 84 HIS A CA 1
ATOM 636 C C . HIS A 1 84 ? 5.792 2.676 -1.465 1.00 94.56 84 HIS A C 1
ATOM 638 O O . HIS A 1 84 ? 6.784 2.273 -2.084 1.00 94.56 84 HIS A O 1
ATOM 644 N N . ALA A 1 85 ? 5.135 3.774 -1.848 1.00 93.94 85 ALA A N 1
ATOM 645 C CA . ALA A 1 85 ? 5.426 4.484 -3.093 1.00 93.94 85 ALA A CA 1
ATOM 646 C C . ALA A 1 85 ? 6.879 4.997 -3.178 1.00 93.94 85 ALA A C 1
ATOM 648 O O . ALA A 1 85 ? 7.470 5.044 -4.264 1.00 93.94 85 ALA A O 1
ATOM 649 N N . ALA A 1 86 ? 7.492 5.333 -2.037 1.00 96.62 86 ALA A N 1
ATOM 650 C CA . ALA A 1 86 ? 8.878 5.776 -1.983 1.00 96.62 86 ALA A CA 1
ATOM 651 C C . ALA A 1 86 ? 9.858 4.708 -2.487 1.00 96.62 86 ALA A C 1
ATOM 653 O O . ALA A 1 86 ? 10.785 5.048 -3.226 1.00 96.62 86 ALA A O 1
ATOM 654 N N . LEU A 1 87 ? 9.665 3.427 -2.143 1.00 96.75 87 LEU A N 1
ATOM 655 C CA . LEU A 1 87 ? 10.562 2.365 -2.610 1.00 96.75 87 LEU A CA 1
ATOM 656 C C . LEU A 1 87 ? 10.389 2.108 -4.112 1.00 96.75 87 LEU A C 1
ATOM 658 O O . LEU A 1 87 ? 11.386 2.007 -4.830 1.00 96.75 87 LEU A O 1
ATOM 662 N N . HIS A 1 88 ? 9.146 2.068 -4.598 1.00 94.62 88 HIS A N 1
ATOM 663 C CA . HIS A 1 88 ? 8.850 1.921 -6.026 1.00 94.62 88 HIS A CA 1
ATOM 664 C C . HIS A 1 88 ? 9.602 2.950 -6.877 1.00 94.62 88 HIS A C 1
ATOM 666 O O . HIS A 1 88 ? 10.280 2.609 -7.852 1.00 94.62 88 HIS A O 1
ATOM 672 N N . VAL A 1 89 ? 9.554 4.219 -6.473 1.00 95.62 89 VAL A N 1
ATOM 673 C CA . VAL A 1 89 ? 10.259 5.303 -7.166 1.00 95.62 89 VAL A CA 1
ATOM 674 C C . VAL A 1 89 ? 11.767 5.252 -6.912 1.00 95.62 89 VAL A C 1
ATOM 676 O O . VAL A 1 89 ? 12.535 5.466 -7.848 1.00 95.62 89 VAL A O 1
ATOM 679 N N . PHE A 1 90 ? 12.214 4.921 -5.693 1.00 97.94 90 PHE A N 1
ATOM 680 C CA . PHE A 1 90 ? 13.636 4.832 -5.334 1.00 97.94 90 PHE A CA 1
ATOM 681 C C . PHE A 1 90 ? 14.426 3.905 -6.260 1.00 97.94 90 PHE A C 1
ATOM 683 O O . PHE A 1 90 ? 15.575 4.208 -6.594 1.00 97.94 90 PHE A O 1
ATOM 690 N N . MET A 1 91 ? 13.803 2.798 -6.670 1.00 97.31 91 MET A N 1
ATOM 691 C CA . MET A 1 91 ? 14.394 1.780 -7.538 1.00 97.31 91 MET A CA 1
ATOM 692 C C . MET A 1 91 ? 14.670 2.266 -8.969 1.00 97.31 91 MET A C 1
ATOM 694 O O . MET A 1 91 ? 15.512 1.668 -9.641 1.00 97.31 91 MET A O 1
ATOM 698 N N . ASN A 1 92 ? 14.006 3.346 -9.405 1.00 96.94 92 ASN A N 1
ATOM 699 C CA . ASN A 1 92 ? 14.196 4.036 -10.684 1.00 96.94 92 ASN A CA 1
ATOM 700 C C . ASN A 1 92 ? 14.369 3.077 -11.876 1.00 96.94 92 ASN A C 1
ATOM 702 O O . ASN A 1 92 ? 15.460 2.915 -12.429 1.00 96.94 92 ASN A O 1
ATOM 706 N N . GLY A 1 93 ? 13.291 2.390 -12.232 1.00 94.81 93 GLY A N 1
ATOM 707 C CA . GLY A 1 93 ? 13.313 1.346 -13.250 1.00 94.81 93 GLY A CA 1
ATOM 708 C C . GLY A 1 93 ? 11.960 0.658 -13.372 1.00 94.81 93 GLY A C 1
ATOM 709 O O . GLY A 1 93 ? 10.930 1.312 -13.212 1.00 94.81 93 GLY A O 1
ATOM 710 N N . SER A 1 94 ? 11.947 -0.656 -13.608 1.00 92.00 94 SER A N 1
ATOM 711 C CA . SER A 1 94 ? 10.710 -1.445 -13.717 1.00 92.00 94 SER A CA 1
ATOM 712 C C . SER A 1 94 ? 9.816 -1.267 -12.483 1.00 92.00 94 SER A C 1
ATOM 714 O O . SER A 1 94 ? 8.627 -1.002 -12.631 1.00 92.00 94 SER A O 1
ATOM 716 N N . MET A 1 95 ? 10.408 -1.260 -11.280 1.00 92.19 95 MET A N 1
ATOM 717 C CA . MET A 1 95 ? 9.718 -0.996 -10.006 1.00 92.19 95 MET A CA 1
ATOM 718 C C . MET A 1 95 ? 8.984 0.351 -9.935 1.00 92.19 95 MET A C 1
ATOM 720 O O . MET A 1 95 ? 8.062 0.481 -9.139 1.00 92.19 95 MET A O 1
ATOM 724 N N . SER A 1 96 ? 9.354 1.351 -10.739 1.00 91.12 96 SER A N 1
ATOM 725 C CA . SER A 1 96 ? 8.723 2.680 -10.708 1.00 91.12 96 SER A CA 1
ATOM 726 C C . SER A 1 96 ? 7.468 2.779 -11.576 1.00 91.12 96 SER A C 1
ATOM 728 O O . SER A 1 96 ? 6.769 3.788 -11.528 1.00 91.12 96 SER A O 1
ATOM 730 N N . SER A 1 97 ? 7.179 1.756 -12.382 1.00 85.31 97 SER A N 1
ATOM 731 C CA . SER A 1 97 ? 5.959 1.680 -13.179 1.00 85.31 97 SER A CA 1
ATOM 732 C C . SER A 1 97 ? 4.888 0.894 -12.438 1.00 85.31 97 SER A C 1
ATOM 734 O O . SER A 1 97 ? 5.127 -0.228 -11.998 1.00 85.31 97 SER A O 1
ATOM 736 N N . VAL A 1 98 ? 3.680 1.453 -12.378 1.00 75.88 98 VAL A N 1
ATOM 737 C CA . VAL A 1 98 ? 2.517 0.766 -11.804 1.00 75.88 98 VAL A CA 1
ATOM 738 C C . VAL A 1 98 ? 2.178 -0.507 -12.574 1.00 75.88 98 VAL A C 1
ATOM 740 O O . VAL A 1 98 ? 1.663 -1.417 -11.964 1.00 75.88 98 VAL A O 1
ATOM 743 N N . GLN A 1 99 ? 2.455 -0.599 -13.876 1.00 78.06 99 GLN A N 1
ATOM 744 C CA . GLN A 1 99 ? 2.100 -1.756 -14.709 1.00 78.06 99 GLN A CA 1
ATOM 745 C C . GLN A 1 99 ? 3.216 -2.794 -14.838 1.00 78.06 99 GLN A C 1
ATOM 747 O O . GLN A 1 99 ? 2.966 -3.871 -15.356 1.00 78.06 99 GLN A O 1
ATOM 752 N N . GLY A 1 100 ? 4.443 -2.476 -14.421 1.00 81.25 100 GLY A N 1
ATOM 753 C CA . GLY A 1 100 ? 5.586 -3.372 -14.612 1.00 81.25 100 GLY A CA 1
ATOM 754 C C . GLY A 1 100 ? 6.454 -3.558 -13.382 1.00 81.25 100 GLY A C 1
ATOM 755 O O . GLY A 1 100 ? 7.517 -4.165 -13.491 1.00 81.25 100 GLY A O 1
ATOM 756 N N . SER A 1 101 ? 6.049 -3.056 -12.213 1.00 85.31 101 SER A N 1
ATOM 757 C CA . SER A 1 101 ? 6.851 -3.211 -10.998 1.00 85.31 101 SER A CA 1
ATOM 758 C C . SER A 1 101 ? 6.987 -4.670 -10.572 1.00 85.31 101 SER A C 1
ATOM 760 O O . SER A 1 101 ? 8.088 -5.093 -10.248 1.00 85.31 101 SER A O 1
ATOM 762 N N . ALA A 1 102 ? 5.928 -5.467 -10.698 1.00 85.75 102 ALA A N 1
ATOM 763 C CA . ALA A 1 102 ? 5.932 -6.912 -10.479 1.00 85.75 102 ALA A CA 1
ATOM 764 C C . ALA A 1 102 ? 6.839 -7.724 -11.427 1.00 85.75 102 ALA A C 1
ATOM 766 O O . ALA A 1 102 ? 7.198 -8.847 -11.079 1.00 85.75 102 ALA A O 1
ATOM 767 N N . ASN A 1 103 ? 7.285 -7.169 -12.565 1.00 86.50 103 ASN A N 1
ATOM 768 C CA . ASN A 1 103 ? 8.328 -7.810 -13.383 1.00 86.50 103 ASN A CA 1
ATOM 769 C C . ASN A 1 103 ? 9.692 -7.826 -12.667 1.00 86.50 103 ASN A C 1
ATOM 771 O O . ASN A 1 103 ? 10.582 -8.597 -13.023 1.00 86.50 103 ASN A O 1
ATOM 775 N N . ASP A 1 104 ? 9.883 -6.973 -11.658 1.00 90.81 104 ASP A N 1
ATOM 776 C CA . ASP A 1 104 ? 11.059 -6.969 -10.801 1.00 90.81 104 ASP A CA 1
ATOM 777 C C . ASP A 1 104 ? 10.820 -7.855 -9.557 1.00 90.81 104 ASP A C 1
ATOM 779 O O . ASP A 1 104 ? 9.962 -7.532 -8.738 1.00 90.81 104 ASP A O 1
ATOM 783 N N . PRO A 1 105 ? 11.612 -8.922 -9.319 1.00 89.75 105 PRO A N 1
ATOM 784 C CA . PRO A 1 105 ? 11.441 -9.796 -8.151 1.00 89.75 105 PRO A CA 1
ATOM 785 C C . PRO A 1 105 ? 11.509 -9.100 -6.779 1.00 89.75 105 PRO A C 1
ATOM 787 O O . PRO A 1 105 ? 11.041 -9.657 -5.785 1.00 89.75 105 PRO A O 1
ATOM 790 N N . ILE A 1 106 ? 12.086 -7.893 -6.696 1.00 91.81 106 ILE A N 1
ATOM 791 C CA . ILE A 1 106 ? 12.094 -7.087 -5.464 1.00 91.81 106 ILE A CA 1
ATOM 792 C C . ILE A 1 106 ? 10.670 -6.695 -5.055 1.00 91.81 106 ILE A C 1
ATOM 794 O O . ILE A 1 106 ? 10.421 -6.538 -3.862 1.00 91.81 106 ILE A O 1
ATOM 798 N N . PHE A 1 107 ? 9.730 -6.622 -6.002 1.00 89.56 107 PHE A N 1
ATOM 799 C CA . PHE A 1 107 ? 8.310 -6.393 -5.750 1.00 89.56 107 PHE A CA 1
ATOM 800 C C . PHE A 1 107 ? 7.758 -7.318 -4.659 1.00 89.56 107 PHE A C 1
ATOM 802 O O . PHE A 1 107 ? 7.125 -6.852 -3.716 1.00 89.56 107 PHE A O 1
ATOM 809 N N . LEU A 1 108 ? 8.073 -8.617 -4.728 1.00 84.81 108 LEU A N 1
ATOM 810 C CA . LEU A 1 108 ? 7.597 -9.603 -3.753 1.00 84.81 108 LEU A CA 1
ATOM 811 C C . LEU A 1 108 ? 8.131 -9.321 -2.346 1.00 84.81 108 LEU A C 1
ATOM 813 O O . LEU A 1 108 ? 7.379 -9.358 -1.377 1.00 84.81 108 LEU A O 1
ATOM 817 N N . LEU A 1 109 ? 9.425 -9.014 -2.226 1.00 90.00 109 LEU A N 1
ATOM 818 C CA . LEU A 1 109 ? 10.044 -8.699 -0.935 1.00 90.00 109 LEU A CA 1
ATOM 819 C C . LEU A 1 109 ? 9.517 -7.379 -0.369 1.00 90.00 109 LEU A C 1
ATOM 821 O O . LEU A 1 109 ? 9.299 -7.265 0.836 1.00 90.00 109 LEU A O 1
ATOM 825 N N . HIS A 1 110 ? 9.298 -6.396 -1.240 1.00 92.69 110 HIS A N 1
ATOM 826 C CA . HIS A 1 110 ? 8.733 -5.115 -0.860 1.00 92.69 110 HIS A CA 1
ATOM 827 C C . HIS A 1 110 ? 7.315 -5.269 -0.311 1.00 92.69 110 HIS A C 1
ATOM 829 O O . HIS A 1 110 ? 7.062 -4.847 0.816 1.00 92.69 110 HIS A O 1
ATOM 835 N N . HIS A 1 111 ? 6.419 -5.917 -1.057 1.00 90.75 111 HIS A N 1
ATOM 836 C CA . HIS A 1 111 ? 5.038 -6.113 -0.624 1.00 90.75 111 HIS A CA 1
ATOM 837 C C . HIS A 1 111 ? 4.931 -7.051 0.580 1.00 90.75 111 HIS A C 1
ATOM 839 O O . HIS A 1 111 ? 4.095 -6.811 1.441 1.00 90.75 111 HIS A O 1
ATOM 845 N N . ALA A 1 112 ? 5.824 -8.036 0.729 1.00 87.44 112 ALA A N 1
ATOM 846 C CA . ALA A 1 112 ? 5.899 -8.824 1.958 1.00 87.44 112 ALA A CA 1
ATOM 847 C C . ALA A 1 112 ? 6.271 -7.963 3.178 1.00 87.44 112 ALA A C 1
ATOM 849 O O . ALA A 1 112 ? 5.756 -8.197 4.269 1.00 87.44 112 ALA A O 1
ATOM 850 N N . PHE A 1 113 ? 7.151 -6.968 3.017 1.00 89.50 113 PHE A N 1
ATOM 851 C CA . PHE A 1 113 ? 7.470 -6.029 4.093 1.00 89.50 113 PHE A CA 1
ATOM 852 C C . PHE A 1 113 ? 6.309 -5.069 4.380 1.00 89.50 113 PHE A C 1
ATOM 854 O O . PHE A 1 113 ? 6.000 -4.822 5.543 1.00 89.50 113 PHE A O 1
ATOM 861 N N . VAL A 1 114 ? 5.631 -4.572 3.347 1.00 92.12 114 VAL A N 1
ATOM 862 C CA . VAL A 1 114 ? 4.439 -3.726 3.498 1.00 92.12 114 VAL A CA 1
ATOM 863 C C . VAL A 1 114 ? 3.307 -4.476 4.216 1.00 92.12 114 VAL A C 1
ATOM 865 O O . VAL A 1 114 ? 2.753 -3.948 5.177 1.00 92.12 114 VAL A O 1
ATOM 868 N N . ASP A 1 115 ? 3.040 -5.730 3.847 1.00 91.12 115 ASP A N 1
ATOM 869 C CA . ASP A 1 115 ? 2.077 -6.600 4.538 1.00 91.12 115 ASP A CA 1
ATOM 870 C C . ASP A 1 115 ? 2.489 -6.856 5.999 1.00 91.12 115 ASP A C 1
ATOM 872 O O . ASP A 1 115 ? 1.655 -6.828 6.898 1.00 91.12 115 ASP A O 1
ATOM 876 N N . SER A 1 116 ? 3.792 -6.955 6.291 1.00 93.19 116 SER A N 1
ATOM 877 C CA . SER A 1 116 ? 4.259 -7.063 7.682 1.00 93.19 116 SER A CA 1
ATOM 878 C C . SER A 1 116 ? 3.998 -5.809 8.526 1.00 93.19 116 SER A C 1
ATOM 880 O O . SER A 1 116 ? 3.838 -5.910 9.743 1.00 93.19 116 SER A O 1
ATOM 882 N N . ILE A 1 117 ? 3.949 -4.620 7.912 1.00 93.56 117 ILE A N 1
ATOM 883 C CA . ILE A 1 117 ? 3.547 -3.378 8.593 1.00 93.56 117 ILE A CA 1
ATOM 884 C C . ILE A 1 117 ? 2.033 -3.385 8.820 1.00 93.56 117 ILE A C 1
ATOM 886 O O . ILE A 1 117 ? 1.574 -3.000 9.893 1.00 93.56 117 ILE A O 1
ATOM 890 N N . TYR A 1 118 ? 1.254 -3.870 7.856 1.00 94.81 118 TYR A N 1
ATOM 891 C CA . TYR A 1 118 ? -0.181 -4.048 8.045 1.00 94.81 118 TYR A CA 1
ATOM 892 C C . TYR A 1 118 ? -0.516 -5.047 9.161 1.00 94.81 118 TYR A C 1
ATOM 894 O O . TYR A 1 118 ? -1.319 -4.731 10.035 1.00 94.81 118 TYR A O 1
ATOM 902 N N . GLU A 1 119 ? 0.159 -6.196 9.219 1.00 93.12 119 GLU A N 1
ATOM 903 C CA . GLU A 1 119 ? -0.007 -7.155 10.317 1.00 93.12 119 GLU A CA 1
ATOM 904 C C . GLU A 1 119 ? 0.322 -6.519 11.676 1.00 93.12 119 GLU A C 1
ATOM 906 O O . GLU A 1 119 ? -0.385 -6.736 12.661 1.00 93.12 119 GLU A O 1
ATOM 911 N N . GLN A 1 120 ? 1.382 -5.707 11.751 1.00 95.88 120 GLN A N 1
ATOM 912 C CA . GLN A 1 120 ? 1.697 -4.950 12.966 1.00 95.88 120 GLN A CA 1
ATOM 913 C C . GLN A 1 120 ? 0.568 -3.995 13.352 1.00 95.88 120 GLN A C 1
ATOM 915 O O . GLN A 1 120 ? 0.243 -3.893 14.535 1.00 95.88 120 GLN A O 1
ATOM 920 N N . TRP A 1 121 ? -0.036 -3.317 12.376 1.00 96.69 121 TRP A N 1
ATOM 921 C CA . TRP A 1 121 ? -1.173 -2.432 12.599 1.00 96.69 121 TRP A CA 1
ATOM 922 C C . TRP A 1 121 ? -2.403 -3.199 13.105 1.00 96.69 121 TRP A C 1
ATOM 924 O O . TRP A 1 121 ? -2.969 -2.816 14.130 1.00 96.69 121 TRP A O 1
ATOM 934 N N . LEU A 1 122 ? -2.745 -4.332 12.480 1.00 93.62 122 LEU A N 1
ATOM 935 C CA . LEU A 1 122 ? -3.823 -5.219 12.928 1.00 93.62 122 LEU A CA 1
ATOM 936 C C . LEU A 1 122 ? -3.620 -5.679 14.376 1.00 93.62 122 LEU A C 1
ATOM 938 O O . LEU A 1 122 ? -4.535 -5.567 15.191 1.00 93.62 122 LEU A O 1
ATOM 942 N N . ARG A 1 123 ? -2.411 -6.142 14.729 1.00 94.56 123 ARG A N 1
ATOM 943 C CA . ARG A 1 123 ? -2.080 -6.565 16.103 1.00 94.56 123 ARG A CA 1
ATOM 944 C C . ARG A 1 123 ? -2.127 -5.410 17.103 1.00 94.56 123 ARG A C 1
ATOM 946 O O . ARG A 1 123 ? -2.487 -5.626 18.257 1.00 94.56 123 ARG A O 1
ATOM 953 N N . ARG A 1 124 ? -1.715 -4.209 16.686 1.00 96.25 124 ARG A N 1
ATOM 954 C CA . ARG A 1 124 ? -1.622 -3.022 17.548 1.00 96.25 124 ARG A CA 1
ATOM 955 C C . ARG A 1 124 ? -2.994 -2.435 17.863 1.00 96.25 124 ARG A C 1
ATOM 957 O O . ARG A 1 124 ? -3.222 -2.056 19.007 1.00 96.25 124 ARG A O 1
ATOM 964 N N . HIS A 1 125 ? -3.877 -2.357 16.870 1.00 96.00 125 HIS A N 1
ATOM 965 C CA . HIS A 1 125 ? -5.168 -1.676 17.010 1.00 96.00 125 HIS A CA 1
ATOM 966 C C . HIS A 1 125 ? -6.347 -2.623 17.199 1.00 96.00 125 HIS A C 1
ATOM 968 O O . HIS A 1 125 ? -7.366 -2.183 17.721 1.00 96.00 125 HIS A O 1
ATOM 974 N N . ASN A 1 126 ? -6.209 -3.902 16.829 1.00 96.06 126 ASN A N 1
ATOM 975 C CA . ASN A 1 126 ? -7.282 -4.899 16.870 1.00 96.06 126 ASN A CA 1
ATOM 976 C C . ASN A 1 126 ? -8.615 -4.314 16.352 1.00 96.06 126 ASN A C 1
ATOM 978 O O . ASN A 1 126 ? -9.583 -4.213 17.115 1.00 96.06 126 ASN A O 1
ATOM 982 N N . PRO A 1 127 ? -8.629 -3.838 15.093 1.00 93.50 127 PRO A N 1
ATOM 983 C CA . PRO A 1 127 ? -9.734 -3.061 14.554 1.00 93.50 127 PRO A CA 1
ATOM 984 C C . PRO A 1 127 ? -11.025 -3.876 14.515 1.00 93.50 127 PRO A C 1
ATOM 986 O O . PRO A 1 127 ? -11.011 -5.087 14.282 1.00 93.50 127 PRO A O 1
ATOM 989 N N . ASP A 1 128 ? -12.157 -3.199 14.688 1.00 93.38 128 ASP A N 1
ATOM 990 C CA . ASP A 1 128 ? -13.446 -3.826 14.414 1.00 93.38 128 ASP A CA 1
ATOM 991 C C . ASP A 1 128 ? -13.579 -4.064 12.896 1.00 93.38 128 ASP A C 1
ATOM 993 O O . ASP A 1 128 ? -13.234 -3.168 12.118 1.00 93.38 128 ASP A O 1
ATOM 997 N N . PRO A 1 129 ? -14.097 -5.218 12.435 1.00 89.06 129 PRO A N 1
ATOM 998 C CA . PRO A 1 129 ? -14.295 -5.477 11.007 1.00 89.06 129 PRO A CA 1
ATOM 999 C C . PRO A 1 129 ? -15.120 -4.403 10.277 1.00 89.06 129 PRO A C 1
ATOM 1001 O O . PRO A 1 129 ? -14.954 -4.210 9.073 1.00 89.06 129 PRO A O 1
ATOM 1004 N N . SER A 1 130 ? -15.985 -3.672 10.990 1.00 90.25 130 SER A N 1
ATOM 1005 C CA . SER A 1 130 ? -16.754 -2.547 10.442 1.00 90.25 130 SER A CA 1
ATOM 1006 C C . SER A 1 130 ? -15.917 -1.309 10.106 1.00 90.25 130 SER A C 1
ATOM 1008 O O . SER A 1 130 ? -16.414 -0.435 9.398 1.00 90.25 130 SER A O 1
ATOM 1010 N N . GLN A 1 131 ? -14.656 -1.225 10.554 1.00 89.94 131 GLN A N 1
ATOM 1011 C CA . GLN A 1 131 ? -13.746 -0.153 10.139 1.00 89.94 131 GLN A CA 1
ATOM 1012 C C . GLN A 1 131 ? -13.328 -0.268 8.669 1.00 89.94 131 GLN A C 1
ATOM 1014 O O . GLN A 1 131 ? -12.882 0.727 8.097 1.00 89.94 131 GLN A O 1
ATOM 1019 N N . TYR A 1 132 ? -13.466 -1.442 8.042 1.00 88.44 132 TYR A N 1
ATOM 1020 C CA . TYR A 1 132 ? -13.230 -1.558 6.608 1.00 88.44 132 TYR A CA 1
ATOM 1021 C C . TYR A 1 132 ? -14.363 -0.868 5.823 1.00 88.44 132 TYR A C 1
ATOM 1023 O O . TYR A 1 132 ? -15.539 -1.138 6.107 1.00 88.44 132 TYR A O 1
ATOM 1031 N N . PRO A 1 133 ? -14.053 -0.024 4.817 1.00 85.69 133 PRO A N 1
ATOM 1032 C CA . PRO A 1 133 ? -15.050 0.691 4.025 1.00 85.69 133 PRO A CA 1
ATOM 1033 C C . PRO A 1 133 ? -16.162 -0.205 3.476 1.00 85.69 133 PRO A C 1
ATOM 1035 O O . PRO A 1 133 ? -15.899 -1.152 2.742 1.00 85.69 133 PRO A O 1
ATOM 1038 N N . GLN A 1 134 ? -17.422 0.094 3.794 1.00 90.56 134 GLN A N 1
ATOM 1039 C CA . GLN A 1 134 ? -18.573 -0.670 3.284 1.00 90.56 134 GLN A CA 1
ATOM 1040 C C . GLN A 1 134 ? -19.156 -0.066 2.000 1.00 90.56 134 GLN A C 1
ATOM 1042 O O . GLN A 1 134 ? -19.644 -0.784 1.128 1.00 90.56 134 GLN A O 1
ATOM 1047 N N . ALA A 1 135 ? -19.113 1.260 1.883 1.00 90.00 135 ALA A N 1
ATOM 1048 C CA . ALA A 1 135 ? -19.685 2.014 0.778 1.00 90.00 135 ALA A CA 1
ATOM 1049 C C . ALA A 1 135 ? -18.877 3.293 0.528 1.00 90.00 135 ALA A C 1
ATOM 1051 O O . ALA A 1 135 ? -18.087 3.703 1.371 1.00 90.00 135 ALA A O 1
ATOM 1052 N N . ASN A 1 136 ? -19.135 3.934 -0.616 1.00 88.69 136 ASN A N 1
ATOM 1053 C CA . ASN A 1 136 ? -18.539 5.203 -1.059 1.00 88.69 136 ASN A CA 1
ATOM 1054 C C . ASN A 1 136 ? -17.022 5.201 -1.298 1.00 88.69 136 ASN A C 1
ATOM 1056 O O . ASN A 1 136 ? -16.513 6.199 -1.805 1.00 88.69 136 ASN A O 1
ATOM 1060 N N . ALA A 1 137 ? -16.323 4.091 -1.049 1.00 86.19 137 ALA A N 1
ATOM 1061 C CA . ALA A 1 137 ? -14.949 3.950 -1.496 1.00 86.19 137 ALA A CA 1
ATOM 1062 C C . ALA A 1 137 ? -14.889 3.962 -3.038 1.00 86.19 137 ALA A C 1
ATOM 1064 O O . ALA A 1 137 ? -15.870 3.595 -3.710 1.00 86.19 137 ALA A O 1
ATOM 1065 N N . PRO A 1 138 ? -13.742 4.342 -3.627 1.00 84.50 138 PRO A N 1
ATOM 1066 C CA . PRO A 1 138 ? -13.523 4.224 -5.060 1.00 84.50 138 PRO A CA 1
ATOM 1067 C C . PRO A 1 138 ? -13.875 2.826 -5.582 1.00 84.50 138 PRO A C 1
ATOM 1069 O O . PRO A 1 138 ? -13.741 1.821 -4.880 1.00 84.50 138 PRO A O 1
ATOM 1072 N N . ILE A 1 139 ? -14.319 2.748 -6.840 1.00 82.31 139 ILE A N 1
ATOM 1073 C CA . ILE A 1 139 ? -14.787 1.493 -7.446 1.00 82.31 139 ILE A CA 1
ATOM 1074 C C . ILE A 1 139 ? -13.824 0.326 -7.168 1.00 82.31 139 ILE A C 1
ATOM 1076 O O . ILE A 1 139 ? -12.621 0.430 -7.406 1.00 82.31 139 ILE A O 1
ATOM 1080 N N . GLY A 1 140 ? -14.371 -0.768 -6.632 1.00 83.19 140 GLY A N 1
ATOM 1081 C CA . GLY A 1 140 ? -13.639 -1.976 -6.250 1.00 83.19 140 GLY A CA 1
ATOM 1082 C C . GLY A 1 140 ? -12.962 -1.993 -4.879 1.00 83.19 140 GLY A C 1
ATOM 1083 O O . GLY A 1 140 ? -12.428 -3.036 -4.523 1.00 83.19 140 GLY A O 1
ATOM 1084 N N . HIS A 1 141 ? -13.062 -0.925 -4.081 1.00 81.50 141 HIS A N 1
ATOM 1085 C CA . HIS A 1 141 ? -12.434 -0.845 -2.750 1.00 81.50 141 HIS A CA 1
ATOM 1086 C C . HIS A 1 141 ? -13.412 -1.039 -1.580 1.00 81.50 141 HIS A C 1
ATOM 1088 O O . HIS A 1 141 ? -12.992 -1.106 -0.431 1.00 81.50 141 HIS A O 1
ATOM 1094 N N . ASN A 1 142 ? -14.721 -1.156 -1.835 1.00 86.56 142 ASN A N 1
ATOM 1095 C CA . ASN A 1 142 ? -15.671 -1.513 -0.775 1.00 86.56 142 ASN A CA 1
ATOM 1096 C C . ASN A 1 142 ? -15.414 -2.954 -0.296 1.00 86.56 142 ASN A C 1
ATOM 1098 O O . ASN A 1 142 ? -15.070 -3.826 -1.093 1.00 86.56 142 ASN A O 1
ATOM 1102 N N . GLY A 1 143 ? -15.662 -3.233 0.981 1.00 87.25 143 GLY A N 1
ATOM 1103 C CA . GLY A 1 143 ? -15.392 -4.520 1.628 1.00 87.25 143 GLY A CA 1
ATOM 1104 C C . GLY A 1 143 ? -16.046 -5.719 0.946 1.00 87.25 143 GLY A C 1
ATOM 1105 O O . GLY A 1 143 ? -15.440 -6.785 0.883 1.00 87.25 143 GLY A O 1
ATOM 1106 N N . ASP A 1 144 ? -17.243 -5.529 0.388 1.00 92.44 144 ASP A N 1
ATOM 1107 C CA . ASP A 1 144 ? -18.012 -6.573 -0.301 1.00 92.44 144 ASP A CA 1
ATOM 1108 C C . ASP A 1 144 ? -17.642 -6.754 -1.783 1.00 92.44 144 ASP A C 1
ATOM 1110 O O . ASP A 1 144 ? -18.150 -7.669 -2.438 1.00 92.44 144 ASP A O 1
ATOM 1114 N N . TYR A 1 145 ? -16.7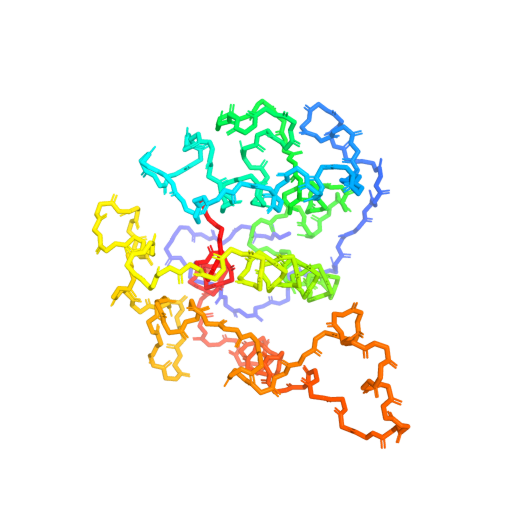74 -5.901 -2.340 1.00 85.94 145 TYR A N 1
ATOM 1115 C CA . TYR A 1 145 ? -16.287 -6.098 -3.704 1.00 85.94 145 TYR A CA 1
ATOM 1116 C C . TYR A 1 145 ? -15.312 -7.268 -3.767 1.00 85.94 145 TYR A C 1
ATOM 1118 O O . TYR A 1 145 ? -14.465 -7.449 -2.892 1.00 85.94 145 TYR A O 1
ATOM 1126 N N . TYR A 1 146 ? -15.416 -8.031 -4.853 1.00 86.50 146 TYR A N 1
ATOM 1127 C CA . TYR A 1 146 ? -14.433 -9.047 -5.185 1.00 86.50 146 TYR A CA 1
ATOM 1128 C C . TYR A 1 146 ? -13.178 -8.394 -5.759 1.00 86.50 146 TYR A C 1
ATOM 1130 O O . TYR A 1 146 ? -13.253 -7.593 -6.694 1.00 86.50 146 TYR A O 1
ATOM 1138 N N . MET A 1 147 ? -12.027 -8.771 -5.217 1.00 81.69 147 MET A N 1
ATOM 1139 C CA . MET A 1 147 ? -10.721 -8.313 -5.663 1.00 81.69 147 MET A CA 1
ATOM 1140 C C . MET A 1 147 ? -10.440 -8.827 -7.072 1.00 81.69 147 MET A C 1
ATOM 1142 O O . MET A 1 147 ? -10.205 -10.016 -7.303 1.00 81.69 147 MET A O 1
ATOM 1146 N N . ALA A 1 148 ? -10.482 -7.914 -8.038 1.00 78.12 148 ALA A N 1
ATOM 1147 C CA . ALA A 1 148 ? -10.215 -8.250 -9.423 1.00 78.12 148 ALA A CA 1
ATOM 1148 C C . ALA A 1 148 ? -8.716 -8.537 -9.631 1.00 78.12 148 ALA A C 1
ATOM 1150 O O . ALA A 1 148 ? -7.893 -7.797 -9.090 1.00 78.12 148 ALA A O 1
ATOM 1151 N N . PRO A 1 149 ? -8.339 -9.553 -10.432 1.00 83.25 149 PRO A N 1
ATOM 1152 C CA . PRO A 1 149 ? -9.152 -10.547 -11.115 1.00 83.25 149 PRO A CA 1
ATOM 1153 C C . PRO A 1 149 ? -8.953 -11.933 -10.476 1.00 83.25 149 PRO A C 1
ATOM 1155 O O . PRO A 1 149 ? -8.748 -12.910 -11.197 1.00 83.25 149 PRO A O 1
ATOM 1158 N N . PHE A 1 150 ? -8.927 -12.032 -9.140 1.00 76.88 150 PHE A N 1
ATOM 1159 C CA . PHE A 1 150 ? -8.674 -13.314 -8.482 1.00 76.88 150 PHE A CA 1
ATOM 1160 C C . PHE A 1 150 ? -9.772 -14.333 -8.804 1.00 76.88 150 PHE A C 1
ATOM 1162 O O . PHE A 1 150 ? -10.964 -14.021 -8.818 1.00 76.88 150 PHE A O 1
ATOM 1169 N N . ILE A 1 151 ? -9.340 -15.567 -9.065 1.00 80.56 151 ILE A N 1
ATOM 1170 C CA . ILE A 1 151 ? -10.200 -16.738 -9.229 1.00 80.56 151 ILE A CA 1
ATOM 1171 C C . ILE A 1 151 ? -9.605 -17.848 -8.341 1.00 80.56 151 ILE A C 1
ATOM 1173 O O . ILE A 1 151 ? -8.449 -18.215 -8.563 1.00 80.56 151 ILE A O 1
ATOM 1177 N N . PRO A 1 152 ? -10.347 -18.396 -7.356 1.00 90.12 152 PRO A N 1
ATOM 1178 C CA . PRO A 1 152 ? -11.746 -18.103 -7.027 1.00 90.12 152 PRO A CA 1
ATOM 1179 C C . PRO A 1 152 ? -11.962 -16.673 -6.505 1.00 90.12 152 PRO A C 1
ATOM 1181 O O . PRO A 1 152 ? -11.015 -15.966 -6.175 1.00 90.12 152 PRO A O 1
ATOM 1184 N N . LEU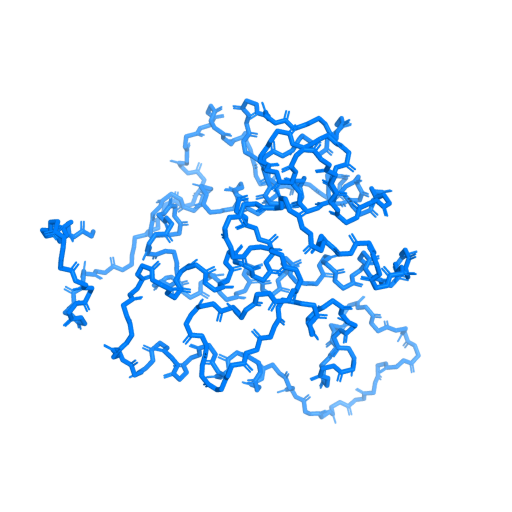 A 1 153 ? -13.224 -16.237 -6.506 1.00 86.44 153 LEU A N 1
ATOM 1185 C CA . LEU A 1 153 ? -13.591 -14.882 -6.102 1.00 86.44 153 LEU A CA 1
ATOM 1186 C C . LEU A 1 153 ? -13.372 -14.691 -4.601 1.00 86.44 153 LEU A C 1
ATOM 1188 O O . LEU A 1 153 ? -13.833 -15.502 -3.801 1.00 86.44 153 LEU A O 1
ATOM 1192 N N . HIS A 1 154 ? -12.733 -13.578 -4.259 1.00 83.81 154 HIS A N 1
ATOM 1193 C CA . HIS A 1 154 ? -12.342 -13.222 -2.903 1.00 83.81 154 HIS A CA 1
ATOM 1194 C C . HIS A 1 154 ? -12.724 -11.777 -2.606 1.00 83.81 154 HIS A C 1
ATOM 1196 O O . HIS A 1 154 ? -12.430 -10.897 -3.416 1.00 83.81 154 HIS A O 1
ATOM 1202 N N . GLN A 1 155 ? -13.408 -11.529 -1.490 1.00 86.69 155 GLN A N 1
ATOM 1203 C CA . GLN A 1 155 ? -13.837 -10.181 -1.105 1.00 86.69 155 GLN A CA 1
ATOM 1204 C C . GLN A 1 155 ? -12.723 -9.444 -0.362 1.00 86.69 155 GLN A C 1
ATOM 1206 O O . GLN A 1 155 ? -11.971 -10.057 0.389 1.00 86.69 155 GLN A O 1
ATOM 1211 N N . ASN A 1 156 ? -12.657 -8.120 -0.507 1.00 84.56 156 ASN A N 1
ATOM 1212 C CA . ASN A 1 156 ? -11.673 -7.290 0.198 1.00 84.56 156 ASN A CA 1
ATOM 1213 C C . ASN A 1 156 ? -11.670 -7.545 1.717 1.00 84.56 156 ASN A C 1
ATOM 1215 O O . ASN A 1 156 ? -10.623 -7.773 2.324 1.00 84.56 156 ASN A O 1
ATOM 1219 N N . LYS A 1 157 ? -12.859 -7.582 2.334 1.00 86.00 157 LYS A N 1
ATOM 1220 C CA . LYS A 1 157 ? -13.001 -7.756 3.789 1.00 86.00 157 LYS A CA 1
ATOM 1221 C C . LYS A 1 157 ? -12.512 -9.111 4.316 1.00 86.00 157 LYS A C 1
ATOM 1223 O O . LYS A 1 157 ? -12.258 -9.223 5.509 1.00 86.00 157 LYS A O 1
ATOM 1228 N N . GLU A 1 158 ? -12.373 -10.129 3.461 1.00 85.75 158 GLU A N 1
ATOM 1229 C CA . GLU A 1 158 ? -11.844 -11.446 3.861 1.00 85.75 158 GLU A CA 1
ATOM 1230 C C . GLU A 1 158 ? -10.365 -11.372 4.266 1.00 85.75 158 GLU A C 1
ATOM 1232 O O . GLU A 1 158 ? -9.890 -12.230 5.005 1.00 85.75 158 GLU A O 1
ATOM 1237 N N . TYR A 1 159 ? -9.658 -10.333 3.814 1.00 87.25 159 TYR A N 1
ATOM 1238 C CA . TYR A 1 159 ? -8.241 -10.097 4.092 1.00 87.25 159 TYR A CA 1
ATOM 1239 C C . TYR A 1 159 ? -8.032 -9.038 5.175 1.00 87.25 159 TYR A C 1
ATOM 1241 O O . TYR A 1 159 ? -6.897 -8.747 5.538 1.00 87.25 159 TYR A O 1
ATOM 1249 N N . PHE A 1 160 ? -9.118 -8.515 5.754 1.00 89.00 160 PHE A N 1
ATOM 1250 C CA . PHE A 1 160 ? -9.071 -7.676 6.948 1.00 89.00 160 PHE A CA 1
ATOM 1251 C C . PHE A 1 160 ? -8.974 -8.537 8.220 1.00 89.00 160 PHE A C 1
ATOM 1253 O O . PHE A 1 160 ? -9.814 -8.471 9.118 1.00 89.00 160 PHE A O 1
ATOM 1260 N N . ILE A 1 161 ? -7.970 -9.415 8.247 1.00 86.31 161 ILE A N 1
ATOM 1261 C CA . ILE A 1 161 ? -7.754 -10.456 9.256 1.00 86.31 161 ILE A CA 1
ATOM 1262 C C . ILE A 1 161 ? -6.250 -10.657 9.479 1.00 86.31 161 ILE A C 1
ATOM 1264 O O . ILE A 1 161 ? -5.441 -10.342 8.609 1.00 86.31 161 ILE A O 1
ATOM 1268 N N . SER A 1 162 ? -5.852 -11.182 10.640 1.00 88.31 162 SER A N 1
ATOM 1269 C CA . SER A 1 162 ? -4.438 -11.452 10.922 1.00 88.31 162 SER A CA 1
ATOM 1270 C C . SER A 1 162 ? -3.860 -12.496 9.963 1.00 88.31 162 SER A C 1
ATOM 1272 O O . SER A 1 162 ? -4.471 -13.534 9.699 1.00 88.31 162 SER A O 1
ATOM 1274 N N . SER A 1 163 ? -2.612 -12.281 9.544 1.00 85.12 163 SER A N 1
ATOM 1275 C CA . SER A 1 163 ? -1.780 -13.260 8.826 1.00 85.12 163 SER A CA 1
ATOM 1276 C C . SER A 1 163 ? -1.781 -14.645 9.481 1.00 85.12 163 SER A C 1
ATOM 1278 O O . SER A 1 163 ? -1.761 -15.664 8.785 1.00 85.12 163 SER A O 1
ATOM 1280 N N . LYS A 1 164 ? -1.889 -14.705 10.815 1.00 88.06 164 LYS A N 1
ATOM 1281 C CA . LYS A 1 164 ? -1.966 -15.964 11.560 1.00 88.06 164 LYS A CA 1
ATOM 1282 C C . LYS A 1 164 ? -3.189 -16.793 11.166 1.00 88.06 164 LYS A C 1
ATOM 1284 O O . LYS A 1 164 ? -3.069 -18.009 11.015 1.00 88.06 164 LYS A O 1
ATOM 1289 N N . ASP A 1 165 ? -4.336 -16.149 10.978 1.00 87.06 165 ASP A N 1
ATOM 1290 C CA . ASP A 1 165 ? -5.575 -16.810 10.560 1.00 87.06 165 ASP A CA 1
ATOM 1291 C C . ASP A 1 165 ? -5.531 -17.193 9.072 1.00 87.06 165 ASP A C 1
ATOM 1293 O O . ASP A 1 165 ? -6.165 -18.162 8.659 1.00 87.06 165 ASP A O 1
ATOM 1297 N N . LEU A 1 166 ? -4.689 -16.510 8.287 1.00 83.75 166 LEU A N 1
ATOM 1298 C CA . LEU A 1 166 ? -4.319 -16.898 6.921 1.00 83.75 166 LEU A CA 1
ATOM 1299 C C . LEU A 1 166 ? -3.253 -18.014 6.873 1.00 83.75 166 LEU A C 1
ATOM 1301 O O . LEU A 1 166 ? -2.936 -18.528 5.798 1.00 83.75 166 LEU A O 1
ATOM 1305 N N . GLY A 1 167 ? -2.702 -18.424 8.021 1.00 86.25 167 GLY A N 1
ATOM 1306 C CA . GLY A 1 167 ? -1.775 -19.550 8.141 1.00 86.25 167 GLY A CA 1
ATOM 1307 C C . GLY A 1 167 ? -0.290 -19.214 7.961 1.00 86.25 167 GLY A C 1
ATOM 1308 O O . GLY A 1 167 ? 0.509 -20.135 7.762 1.00 86.25 167 GLY A O 1
ATOM 1309 N N . TYR A 1 168 ? 0.105 -17.939 8.044 1.00 83.62 168 TYR A N 1
ATOM 1310 C CA . TYR A 1 168 ? 1.512 -17.523 8.042 1.00 83.62 168 TYR A CA 1
ATOM 1311 C C . TYR A 1 168 ? 1.813 -16.513 9.155 1.00 83.62 168 TYR A C 1
ATOM 1313 O O . TYR A 1 168 ? 0.926 -15.862 9.685 1.00 83.62 168 TYR A O 1
ATOM 1321 N N . GLU A 1 169 ? 3.082 -16.385 9.541 1.00 87.69 169 GLU A N 1
ATOM 1322 C CA . GLU A 1 169 ? 3.514 -15.364 10.498 1.00 87.69 169 GLU A CA 1
ATOM 1323 C C . GLU A 1 169 ? 4.888 -14.810 10.113 1.00 87.69 169 GLU A C 1
ATOM 1325 O O . GLU A 1 169 ? 5.747 -15.517 9.575 1.00 87.69 169 GLU A O 1
ATOM 1330 N N . TYR A 1 170 ? 5.115 -13.539 10.440 1.00 86.62 170 TYR A N 1
ATOM 1331 C CA . TYR A 1 170 ? 6.408 -12.890 10.274 1.00 86.62 170 TYR A CA 1
ATOM 1332 C C . TYR A 1 170 ? 7.329 -13.206 11.447 1.00 86.62 170 TYR A C 1
ATOM 1334 O O . TYR A 1 170 ? 7.008 -12.927 12.599 1.00 86.62 170 TYR A O 1
ATOM 1342 N N . SER A 1 171 ? 8.520 -13.728 11.149 1.00 90.06 171 SER A N 1
ATOM 1343 C CA . SER A 1 171 ? 9.485 -14.168 12.166 1.00 90.06 171 SER A CA 1
ATOM 1344 C C . SER A 1 171 ? 9.870 -13.081 13.173 1.00 90.06 171 SER A C 1
ATOM 1346 O O . SER A 1 171 ? 10.075 -13.384 14.342 1.00 90.06 171 SER A O 1
ATOM 1348 N N . HIS A 1 172 ? 9.940 -11.821 12.742 1.00 86.75 172 HIS A N 1
ATOM 1349 C CA . HIS A 1 172 ? 10.277 -10.686 13.606 1.00 86.75 172 HIS A CA 1
ATOM 1350 C C . HIS A 1 172 ? 9.103 -10.195 14.472 1.00 86.75 172 HIS A C 1
ATOM 1352 O O . HIS A 1 172 ? 9.315 -9.370 15.354 1.00 86.75 172 HIS A O 1
ATOM 1358 N N . LEU A 1 173 ? 7.885 -10.696 14.233 1.00 88.19 173 LEU A N 1
ATOM 1359 C CA . LEU A 1 173 ? 6.692 -10.430 15.046 1.00 88.19 173 LEU A CA 1
ATOM 1360 C C . LEU A 1 173 ? 6.375 -11.577 16.012 1.00 88.19 173 LEU A C 1
ATOM 1362 O O . LEU A 1 173 ? 5.413 -11.495 16.778 1.00 88.19 173 LEU A O 1
ATOM 1366 N N . LEU A 1 174 ? 7.147 -12.664 15.966 1.00 85.38 174 LEU A N 1
ATOM 1367 C CA . LEU A 1 174 ? 7.029 -13.746 16.931 1.00 85.38 174 LEU A CA 1
ATOM 1368 C C . LEU A 1 174 ? 7.555 -13.274 18.285 1.00 85.38 174 LEU A C 1
ATOM 1370 O O . LEU A 1 174 ? 8.602 -12.635 18.376 1.00 85.38 174 LEU A O 1
ATOM 1374 N N . ASP A 1 175 ? 6.845 -13.643 19.348 1.00 70.88 175 ASP A N 1
ATOM 1375 C CA . ASP A 1 175 ? 7.384 -13.509 20.695 1.00 70.88 175 ASP A CA 1
ATOM 1376 C C . ASP A 1 175 ? 8.696 -14.306 20.790 1.00 70.88 175 ASP A C 1
ATOM 1378 O O . ASP A 1 175 ? 8.817 -15.403 20.239 1.00 70.88 175 ASP A O 1
ATOM 1382 N N . THR A 1 176 ? 9.681 -13.763 21.500 1.00 59.78 176 THR A N 1
ATOM 1383 C CA . THR A 1 176 ? 11.007 -14.371 21.694 1.00 59.78 176 THR A CA 1
ATOM 1384 C C . THR A 1 176 ? 10.941 -15.807 22.235 1.00 59.78 176 THR A C 1
ATOM 1386 O O . THR A 1 176 ? 11.833 -16.610 21.968 1.00 59.78 176 THR A O 1
ATOM 1389 N N . SER A 1 177 ? 9.844 -16.165 22.912 1.00 57.12 177 SER A N 1
ATOM 1390 C CA . SER A 1 177 ? 9.529 -17.513 23.402 1.00 57.12 177 SER A CA 1
ATOM 1391 C C . SER A 1 177 ? 9.131 -18.529 22.312 1.00 57.12 177 SER A C 1
ATOM 1393 O O . SER A 1 177 ? 9.161 -19.736 22.553 1.00 57.12 177 SER A O 1
ATOM 1395 N N . LYS A 1 178 ? 8.774 -18.066 21.106 1.00 54.56 178 LYS A N 1
ATOM 1396 C CA . LYS A 1 178 ? 8.261 -18.873 19.982 1.00 54.56 178 LYS A CA 1
ATOM 1397 C C . LYS A 1 178 ? 9.287 -19.136 18.879 1.00 54.56 178 LYS A C 1
ATOM 1399 O O . LYS A 1 178 ? 8.924 -19.700 17.846 1.00 54.56 178 LYS A O 1
ATOM 1404 N N . PHE A 1 179 ? 10.561 -18.788 19.084 1.00 50.22 179 PHE A N 1
ATOM 1405 C CA . PHE A 1 179 ? 11.655 -19.231 18.211 1.00 50.22 179 PHE A CA 1
ATOM 1406 C C . PHE A 1 179 ? 11.865 -20.748 18.356 1.00 50.22 179 PHE A C 1
ATOM 1408 O O . PHE A 1 179 ? 12.789 -21.218 19.016 1.00 50.22 179 PHE A O 1
ATOM 1415 N N . LEU A 1 180 ? 10.984 -21.539 17.745 1.00 47.25 180 LEU A N 1
ATOM 1416 C CA . LEU A 1 180 ? 11.173 -22.977 17.613 1.00 47.25 180 LEU A CA 1
ATOM 1417 C C . LEU A 1 180 ? 12.241 -23.257 16.539 1.00 47.25 180 LEU A C 1
ATOM 1419 O O . LEU A 1 180 ? 12.221 -22.644 15.465 1.00 47.25 180 LEU A O 1
ATOM 1423 N N . PRO A 1 181 ? 13.182 -24.187 16.786 1.00 44.59 181 PRO A N 1
ATOM 1424 C CA . PRO A 1 181 ? 14.208 -24.530 15.817 1.00 44.59 181 PRO A CA 1
ATOM 1425 C C . PRO A 1 181 ? 13.562 -25.294 14.657 1.00 44.59 181 PRO A C 1
ATOM 1427 O O . PRO A 1 181 ? 13.046 -26.385 14.855 1.00 44.59 181 PRO A O 1
ATOM 1430 N N . ARG A 1 182 ? 13.632 -24.725 13.444 1.00 47.84 182 ARG A N 1
ATOM 1431 C CA . ARG A 1 182 ? 13.299 -25.358 12.150 1.00 47.84 182 ARG A CA 1
ATOM 1432 C C . ARG A 1 182 ? 11.949 -26.093 12.100 1.00 47.84 182 ARG A C 1
ATOM 1434 O O . ARG A 1 182 ? 11.848 -27.252 12.481 1.00 47.84 182 ARG A O 1
ATOM 1441 N N . SER A 1 183 ? 10.981 -25.533 11.378 1.00 38.69 183 SER A N 1
ATOM 1442 C CA . SER A 1 183 ? 10.424 -26.181 10.173 1.00 38.69 183 SER A CA 1
ATOM 1443 C C . SER A 1 183 ? 9.230 -25.412 9.603 1.00 38.69 183 SER A C 1
ATOM 1445 O O . SER A 1 183 ? 8.402 -24.889 10.335 1.00 38.69 183 SER A O 1
ATOM 1447 N N . LYS A 1 184 ? 9.155 -25.431 8.266 1.00 37.28 184 LYS A N 1
ATOM 1448 C CA . LYS A 1 184 ? 8.090 -24.919 7.385 1.00 37.28 184 LYS A CA 1
ATOM 1449 C C . LYS A 1 184 ? 8.103 -23.406 7.156 1.00 37.28 184 LYS A C 1
ATOM 1451 O O . LYS A 1 184 ? 7.353 -22.633 7.731 1.00 37.28 184 LYS A O 1
ATOM 1456 N N . LEU A 1 185 ? 8.950 -23.023 6.203 1.00 36.91 185 LEU A N 1
ATOM 1457 C CA . LEU A 1 185 ? 8.869 -21.772 5.461 1.00 36.91 185 LEU A CA 1
ATOM 1458 C C . LEU A 1 185 ? 7.558 -21.762 4.645 1.00 36.91 185 LEU A C 1
ATOM 1460 O O . LEU A 1 185 ? 7.551 -22.118 3.469 1.00 36.91 185 LEU A O 1
ATOM 1464 N N . ILE A 1 186 ? 6.438 -21.376 5.263 1.00 40.59 186 ILE A N 1
ATOM 1465 C CA . ILE A 1 186 ? 5.149 -21.116 4.588 1.00 40.59 186 ILE A CA 1
ATOM 1466 C C . ILE A 1 186 ? 5.178 -19.693 3.992 1.00 40.59 186 ILE A C 1
ATOM 1468 O O . ILE A 1 186 ? 4.235 -18.929 4.087 1.00 40.59 186 ILE A O 1
ATOM 1472 N N . ILE A 1 187 ? 6.295 -19.312 3.366 1.00 40.91 187 ILE A N 1
ATOM 1473 C CA . ILE A 1 187 ? 6.326 -18.169 2.432 1.00 40.91 187 ILE A CA 1
ATOM 1474 C C . ILE A 1 187 ? 5.720 -18.604 1.087 1.00 40.91 187 ILE A C 1
ATOM 1476 O O . ILE A 1 187 ? 5.348 -17.793 0.250 1.00 40.91 187 ILE A O 1
ATOM 1480 N N . PHE A 1 188 ? 5.585 -19.916 0.880 1.00 38.25 188 PHE A N 1
ATOM 1481 C CA . PHE A 1 188 ? 5.281 -20.475 -0.421 1.00 38.25 188 PHE A CA 1
ATOM 1482 C C . PHE A 1 188 ? 3.796 -20.365 -0.804 1.00 38.25 188 PHE A C 1
ATOM 1484 O O . PHE A 1 188 ? 3.539 -20.038 -1.944 1.00 38.25 188 PHE A O 1
ATOM 1491 N N . HIS A 1 189 ? 2.797 -20.538 0.069 1.00 34.56 189 HIS A N 1
ATOM 1492 C CA . HIS A 1 189 ? 1.412 -20.657 -0.436 1.00 34.56 189 HIS A CA 1
ATOM 1493 C C . HIS A 1 189 ? 0.744 -19.333 -0.850 1.00 34.56 189 HIS A C 1
ATOM 1495 O O . HIS A 1 189 ? 0.104 -19.304 -1.894 1.00 34.56 189 HIS A O 1
ATOM 1501 N N . PHE A 1 190 ? 0.954 -18.234 -0.116 1.00 37.03 190 PHE A N 1
ATOM 1502 C CA . PHE A 1 190 ? 0.380 -16.925 -0.472 1.00 37.03 190 PHE A CA 1
ATOM 1503 C C . PHE A 1 190 ? 1.119 -16.272 -1.658 1.00 37.03 190 PHE A C 1
ATOM 1505 O O . PHE A 1 190 ? 0.507 -15.688 -2.550 1.00 37.03 190 PHE A O 1
ATOM 1512 N N . CYS A 1 191 ? 2.444 -16.462 -1.738 1.00 36.00 191 CYS A N 1
ATOM 1513 C CA . CYS A 1 191 ? 3.244 -16.026 -2.885 1.00 36.00 191 CYS A CA 1
ATOM 1514 C C . CYS A 1 191 ? 3.106 -16.947 -4.109 1.00 36.00 191 CYS A C 1
ATOM 1516 O O . CYS A 1 191 ? 3.307 -16.474 -5.225 1.00 36.00 191 CYS A O 1
ATOM 1518 N N . ILE A 1 192 ? 2.771 -18.237 -3.957 1.00 35.22 192 ILE A N 1
ATOM 1519 C CA . ILE A 1 192 ? 2.541 -19.148 -5.093 1.00 35.22 192 ILE A CA 1
ATOM 1520 C C . ILE A 1 192 ? 1.245 -18.807 -5.815 1.00 35.22 192 ILE A C 1
ATOM 1522 O O . ILE A 1 192 ? 1.246 -18.887 -7.034 1.00 35.22 192 ILE A O 1
ATOM 1526 N N . THR A 1 193 ? 0.167 -18.389 -5.149 1.00 33.47 193 THR A N 1
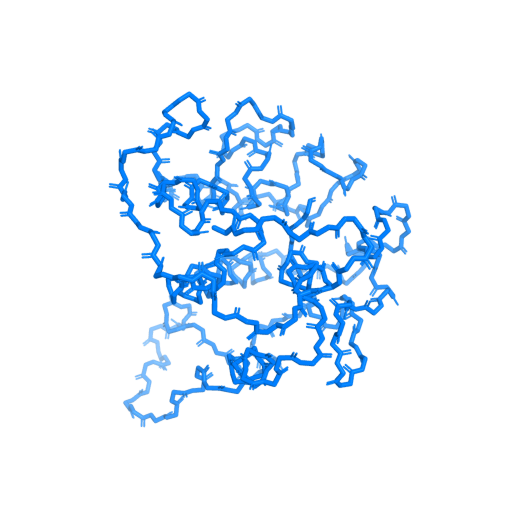ATOM 1527 C CA . THR A 1 193 ? -1.016 -17.897 -5.880 1.00 33.47 193 THR A CA 1
ATOM 1528 C C . THR A 1 193 ? -0.673 -16.647 -6.688 1.00 33.47 193 THR A C 1
ATOM 1530 O O . THR A 1 193 ? -1.066 -16.559 -7.844 1.00 33.47 193 THR A O 1
ATOM 1533 N N . LEU A 1 194 ? 0.179 -15.760 -6.160 1.00 34.50 194 LEU A N 1
ATOM 1534 C CA . LEU A 1 194 ? 0.776 -14.666 -6.936 1.00 34.50 194 LEU A CA 1
ATOM 1535 C C . LEU A 1 194 ? 1.621 -15.199 -8.116 1.00 34.50 194 LEU A C 1
ATOM 1537 O O . LEU A 1 194 ? 1.442 -14.775 -9.250 1.00 34.50 194 LEU A O 1
ATOM 1541 N N . THR A 1 195 ? 2.497 -16.182 -7.883 1.00 33.28 195 THR A N 1
ATOM 1542 C CA . THR A 1 195 ? 3.460 -16.723 -8.873 1.00 33.28 195 THR A CA 1
ATOM 1543 C C . THR A 1 195 ? 2.814 -17.597 -9.956 1.00 33.28 195 THR A C 1
ATOM 1545 O O . THR A 1 195 ? 3.271 -17.597 -11.098 1.00 33.28 195 THR A O 1
ATOM 1548 N N . LEU A 1 196 ? 1.744 -18.329 -9.642 1.00 29.84 196 LEU A N 1
ATOM 1549 C CA . LEU A 1 196 ? 0.973 -19.119 -10.607 1.00 29.84 196 LEU A CA 1
ATOM 1550 C C . LEU A 1 196 ? 0.150 -18.218 -11.522 1.00 29.84 196 LEU A C 1
ATOM 1552 O O . LEU A 1 196 ? -0.040 -18.563 -12.683 1.00 29.84 196 LEU A O 1
ATOM 1556 N N . ILE A 1 197 ? -0.243 -17.036 -11.045 1.00 35.69 197 ILE A N 1
ATOM 1557 C CA . ILE A 1 197 ? -0.836 -16.005 -11.892 1.00 35.69 197 ILE A CA 1
ATOM 1558 C C . ILE A 1 197 ? 0.236 -15.292 -12.742 1.00 35.69 197 ILE A C 1
ATOM 1560 O O . ILE A 1 197 ? -0.015 -14.998 -13.905 1.00 35.69 197 ILE A O 1
ATOM 1564 N N . PHE A 1 198 ? 1.463 -15.110 -12.235 1.00 32.91 198 PHE A N 1
ATOM 1565 C CA . PHE A 1 198 ? 2.592 -14.639 -13.057 1.00 32.91 198 PHE A CA 1
ATOM 1566 C C . PHE A 1 198 ? 3.070 -15.673 -14.099 1.00 32.91 198 PHE A C 1
ATOM 1568 O O . PHE A 1 198 ? 3.697 -15.294 -15.085 1.00 32.91 198 PHE A O 1
ATOM 1575 N N . SER A 1 199 ? 2.774 -16.966 -13.908 1.00 30.09 199 SER A N 1
ATOM 1576 C CA . SER A 1 199 ? 3.159 -18.047 -14.834 1.00 30.09 199 SER A CA 1
ATOM 1577 C C . SER A 1 199 ? 2.060 -18.438 -15.832 1.00 30.09 199 SER A C 1
ATOM 1579 O O . SER A 1 199 ? 2.372 -19.028 -16.864 1.00 30.09 199 SER A O 1
ATOM 1581 N N . ASP A 1 200 ? 0.791 -18.117 -15.562 1.00 30.84 200 ASP A N 1
ATOM 1582 C CA . ASP A 1 200 ? -0.319 -18.301 -16.504 1.00 30.84 200 ASP A CA 1
ATOM 1583 C C . ASP A 1 200 ? -0.797 -16.923 -16.989 1.00 30.84 200 ASP A C 1
ATOM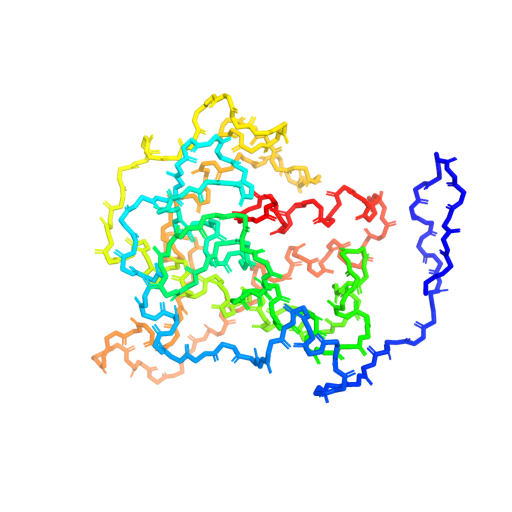 1585 O O . ASP A 1 200 ? -1.721 -16.323 -16.440 1.00 30.84 200 ASP A O 1
ATOM 1589 N N . GLN A 1 201 ? -0.117 -16.397 -18.016 1.00 37.53 201 GLN A N 1
ATOM 1590 C CA . GLN A 1 201 ? -0.299 -15.059 -18.605 1.00 37.53 201 GLN A CA 1
ATOM 1591 C C . GLN A 1 201 ? -1.639 -14.868 -19.357 1.00 37.53 201 GLN A C 1
ATOM 1593 O O . GLN A 1 201 ? -1.693 -14.281 -20.436 1.00 37.53 201 GLN A O 1
ATOM 1598 N N . ARG A 1 202 ? -2.748 -15.393 -18.825 1.00 30.72 202 ARG A N 1
ATOM 1599 C CA . ARG A 1 202 ? -4.083 -15.364 -19.450 1.00 30.72 202 ARG A CA 1
ATOM 1600 C C . ARG A 1 202 ? -5.053 -14.340 -18.867 1.00 30.72 202 ARG A C 1
ATOM 1602 O O . ARG A 1 202 ? -6.193 -14.267 -19.322 1.00 30.72 202 ARG A O 1
ATOM 1609 N N . LEU A 1 203 ? -4.624 -13.525 -17.908 1.00 32.12 203 LEU A N 1
ATOM 1610 C CA . LEU A 1 203 ? -5.425 -12.438 -17.346 1.00 32.12 203 LEU A CA 1
ATOM 1611 C C . LEU A 1 203 ? -4.674 -11.121 -17.534 1.00 32.12 203 LEU A C 1
ATOM 1613 O O . LEU A 1 203 ? -3.472 -11.044 -17.308 1.00 32.12 203 LEU A O 1
ATOM 1617 N N . SER A 1 204 ? -5.370 -10.086 -18.001 1.00 30.02 204 SER A N 1
ATOM 1618 C CA . SER A 1 204 ? -4.727 -8.835 -18.389 1.00 30.02 204 SER A CA 1
ATOM 1619 C C . SER A 1 204 ? -4.014 -8.163 -17.223 1.00 30.02 204 SER A C 1
ATOM 1621 O O . SER A 1 204 ? -4.623 -7.910 -16.182 1.00 30.02 204 SER A O 1
ATOM 1623 N N . GLU A 1 205 ? -2.763 -7.776 -17.442 1.00 33.19 205 GLU A N 1
ATOM 1624 C CA . GLU A 1 205 ? -1.898 -7.094 -16.472 1.00 33.19 205 GLU A CA 1
ATOM 1625 C C . GLU A 1 205 ? -2.507 -5.810 -15.885 1.00 33.19 205 GLU A C 1
ATOM 1627 O O . GLU A 1 205 ? -2.232 -5.466 -14.741 1.00 33.19 205 GLU A O 1
ATOM 1632 N N . SER A 1 206 ? -3.427 -5.150 -16.594 1.00 27.00 206 SER A N 1
ATOM 1633 C CA . SER A 1 206 ? -4.191 -3.999 -16.091 1.00 27.00 206 SER A CA 1
ATOM 1634 C C . SER A 1 206 ? -5.208 -4.341 -14.992 1.00 27.00 206 SER A C 1
ATOM 1636 O O . SER A 1 206 ? -5.537 -3.476 -14.180 1.00 27.00 206 SER A O 1
ATOM 1638 N N . LEU A 1 207 ? -5.698 -5.584 -14.952 1.00 26.88 207 LEU A N 1
ATOM 1639 C CA . LEU A 1 207 ? -6.620 -6.089 -13.931 1.00 26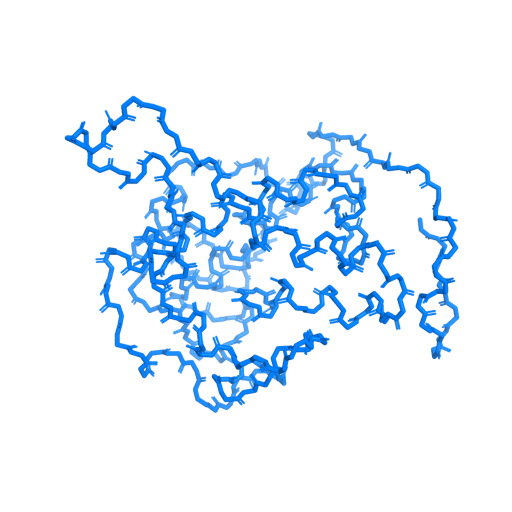.88 207 LEU A CA 1
ATOM 1640 C C . LEU A 1 207 ? -5.853 -6.723 -12.761 1.00 26.88 207 LEU A C 1
ATOM 1642 O O . LEU A 1 207 ? -6.287 -6.580 -11.627 1.00 26.88 207 LEU A O 1
ATOM 1646 N N . LEU A 1 208 ? -4.691 -7.343 -13.007 1.00 30.34 208 LEU A N 1
AT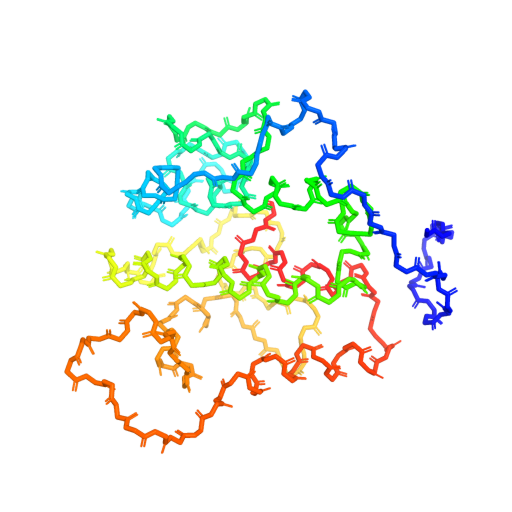OM 1647 C CA . LEU A 1 208 ? -3.850 -7.991 -11.982 1.00 30.34 208 LEU A CA 1
ATOM 1648 C C . LEU A 1 208 ? -3.003 -7.034 -11.142 1.00 30.34 208 LEU A C 1
ATOM 1650 O O . LEU A 1 208 ? -2.839 -7.235 -9.941 1.00 30.34 208 LEU A O 1
ATOM 1654 N N . PHE A 1 209 ? -2.517 -5.947 -11.740 1.00 30.16 209 PHE A N 1
ATOM 1655 C CA . PHE A 1 209 ? -1.881 -4.872 -10.976 1.00 30.16 209 PHE A CA 1
ATOM 1656 C C . PHE A 1 209 ? -2.855 -4.087 -10.109 1.00 30.16 209 PHE A C 1
ATOM 1658 O O . PHE A 1 209 ? -2.443 -3.407 -9.170 1.00 30.16 209 PHE A O 1
ATOM 1665 N N . SER A 1 210 ? -4.147 -4.196 -10.418 1.00 27.36 210 SER A N 1
ATOM 1666 C CA . SER A 1 210 ? -5.206 -3.750 -9.536 1.00 27.36 210 SER A CA 1
ATOM 1667 C C . SER A 1 210 ? -5.271 -4.666 -8.312 1.00 27.36 210 SER A C 1
ATOM 1669 O O . SER A 1 210 ? -5.283 -4.135 -7.230 1.00 27.36 210 SER A O 1
ATOM 1671 N N . SER A 1 211 ? -5.113 -5.985 -8.367 1.00 29.34 211 SER A N 1
ATOM 1672 C CA . SER A 1 211 ? -5.308 -6.850 -7.180 1.00 29.34 211 SER A CA 1
ATOM 1673 C C . SER A 1 211 ? -4.375 -6.575 -5.995 1.00 29.34 211 SER A C 1
ATOM 1675 O O . SER A 1 211 ? -4.839 -6.516 -4.866 1.00 29.34 211 SER A O 1
ATOM 1677 N N . LEU A 1 212 ? -3.073 -6.358 -6.217 1.00 33.88 212 LEU A N 1
ATOM 1678 C CA . LEU A 1 212 ? -2.119 -6.047 -5.131 1.00 33.88 212 LEU A CA 1
ATOM 1679 C C . LEU A 1 212 ? -2.219 -4.598 -4.634 1.00 33.88 212 LEU A C 1
ATOM 1681 O O . LEU A 1 212 ? -1.960 -4.334 -3.463 1.00 33.88 212 LEU A O 1
ATOM 1685 N N . ASN A 1 213 ? -2.651 -3.687 -5.509 1.00 33.69 213 ASN A N 1
ATOM 1686 C CA . ASN A 1 213 ? -3.071 -2.334 -5.141 1.00 33.69 213 ASN A CA 1
ATOM 1687 C C . ASN A 1 213 ? -4.492 -2.321 -4.532 1.00 33.69 213 ASN A C 1
ATOM 1689 O O . ASN A 1 213 ? -4.867 -1.397 -3.842 1.00 33.69 213 ASN A O 1
ATOM 1693 N N . PHE A 1 214 ? -5.315 -3.345 -4.716 1.00 34.94 214 PHE A N 1
ATOM 1694 C CA . PHE A 1 214 ? -6.689 -3.369 -4.204 1.00 34.94 214 PHE A CA 1
ATOM 1695 C C . PHE A 1 214 ? -6.774 -4.068 -2.851 1.00 34.94 214 PHE A C 1
ATOM 1697 O O . PHE A 1 214 ? -7.621 -3.699 -2.047 1.00 34.94 214 PHE A O 1
ATOM 1704 N N . VAL A 1 215 ? -5.854 -4.994 -2.553 1.00 36.38 215 VAL A N 1
ATOM 1705 C CA . VAL A 1 215 ? -5.729 -5.557 -1.198 1.00 36.38 215 VAL A CA 1
ATOM 1706 C C . VAL A 1 215 ? -5.224 -4.488 -0.219 1.00 36.38 215 VAL A C 1
ATOM 1708 O O . VAL A 1 215 ? -5.544 -4.561 0.964 1.00 36.38 215 VAL A O 1
ATOM 1711 N N . TYR A 1 216 ? -4.500 -3.457 -0.686 1.00 33.81 216 TYR A N 1
ATOM 1712 C CA . TYR A 1 216 ? -3.996 -2.436 0.231 1.00 33.81 216 TYR A CA 1
ATOM 1713 C C . TYR A 1 216 ? -3.984 -0.973 -0.224 1.00 33.81 216 TYR A C 1
ATOM 1715 O O . TYR A 1 216 ? -4.136 -0.126 0.644 1.00 33.81 216 TYR A O 1
ATOM 1723 N N . PHE A 1 217 ? -3.792 -0.616 -1.492 1.00 35.62 217 PHE A N 1
ATOM 1724 C CA . PHE A 1 217 ? -3.314 0.722 -1.870 1.00 35.62 217 PHE A CA 1
ATOM 1725 C C . PHE A 1 217 ? -3.732 1.172 -3.281 1.00 35.62 217 PHE A C 1
ATOM 1727 O O . PHE A 1 217 ? -3.167 0.689 -4.267 1.00 35.62 217 PHE A O 1
ATOM 1734 N N . ARG A 1 218 ? -4.668 2.128 -3.384 1.00 29.45 218 ARG A N 1
ATOM 1735 C CA . ARG A 1 218 ? -4.851 2.923 -4.608 1.00 29.45 218 ARG A CA 1
ATOM 1736 C C . ARG A 1 218 ? -5.116 4.410 -4.359 1.00 29.45 218 ARG A C 1
ATOM 1738 O O . ARG A 1 218 ? -5.889 4.738 -3.431 1.00 29.45 218 ARG A O 1
#

InterPro domains:
  IPR002227 Tyrosinase copper-binding domain [PF00264] (20-123)
  IPR002227 Tyrosinase copper-binding domain [PR00092] (83-94)
  IPR002227 Tyrosinase copper-binding domain [PR00092] (103-121)
  IPR002227 Tyrosinase copper-binding domain [PS00498] (104-115)
  IPR008922 Di-copper centre-containing domain superfamily [G3DSA:1.10.1280.10] (5-184)
  IPR008922 Di-copper centre-containing domain superfamily [SSF48056] (6-172)
  IPR050316 Tyrosinase and Hemocyanin [PTHR11474] (9-171)

Organism: NCBI:txid183150

Sequence (218 aa):
MTQLPIGVLCDAREEGPVQRNPGNHNRNLVARIPTSAEVEFTLSLPNYDTEPMDRTANMSFRNTLEGFGDPQTGLGSSSRLGMHAALHVFMNGSMSSVQGSANDPIFLLHHAFVDSIYEQWLRRHNPDPSQYPQANAPIGHNGDYYMAPFIPLHQNKEYFISSKDLGYEYSHLLDTSKFLPRSKLIIFHFCITLTLIFSDQRLSESLLFSSLNFVYFR

pLDDT: mean 79.33, std 22.65, range [26.88, 98.62]